Protein AF-0000000085035690 (afdb_homodimer)

Solvent-accessible surface area (backbone atoms only — not comparable to full-atom values): 13223 Å² total; per-residue (Å²): 126,84,67,47,58,33,29,34,40,41,32,36,39,27,62,27,57,45,71,58,33,49,31,60,68,54,49,44,50,44,52,50,48,16,40,50,75,32,74,47,54,78,76,48,72,48,71,45,80,34,94,82,50,12,26,36,31,39,33,32,32,75,85,36,34,37,35,40,38,32,34,37,91,74,19,32,33,43,38,43,34,39,25,61,82,45,61,66,45,46,50,37,27,53,51,37,40,38,58,74,58,51,38,73,45,73,50,55,37,35,38,29,34,85,40,67,73,42,71,44,60,39,72,86,46,70,56,75,85,106,125,83,68,48,58,31,30,32,40,43,33,37,38,27,62,27,57,46,70,57,32,50,30,59,69,55,50,46,48,44,51,52,49,14,38,52,77,32,73,46,55,78,74,47,76,49,71,45,79,34,95,82,49,12,27,35,32,40,33,32,31,76,85,33,33,37,36,42,37,32,35,38,90,74,18,32,33,43,38,44,34,40,24,60,84,45,61,64,45,47,49,37,27,54,51,38,40,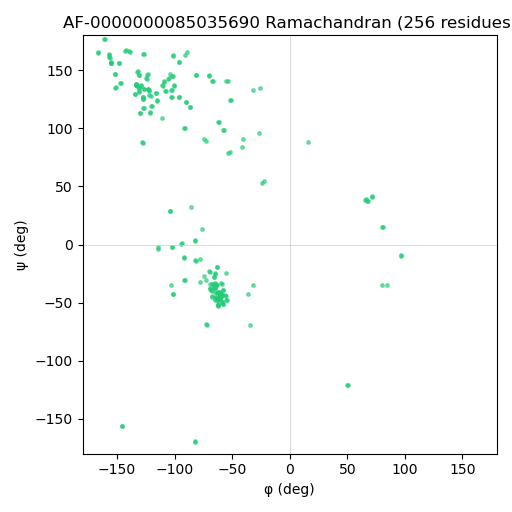40,60,74,59,51,37,73,46,73,51,54,38,39,40,31,35,87,34,78,71,44,72,46,68,37,76,74,53,57,54,73,79,94

InterPro domains:
  IPR003826 S-adenosylmethionine decarboxylase family, prokaryotic [PF02675] (8-112)
  IPR003826 S-adenosylmethionine decarboxylase family, prokaryotic [PTHR33866] (3-117)
  IPR016067 S-adenosylmethionine decarboxylase, core [SSF56276] (4-111)

Structure (mmCIF, N/CA/C/O backbone):
data_AF-0000000085035690-model_v1
#
loop_
_entity.id
_entity.type
_entity.pdbx_description
1 polymer 'S-adenosylmethionine decarboxylase related'
#
loop_
_atom_site.group_PDB
_atom_site.id
_atom_site.type_symbol
_atom_site.label_atom_id
_atom_site.label_alt_id
_atom_site.label_comp_id
_atom_site.label_asym_id
_atom_site.label_entity_id
_atom_site.label_seq_id
_atom_site.pdbx_PDB_ins_code
_atom_site.Cartn_x
_atom_site.Cartn_y
_atom_site.Cartn_z
_atom_site.occupancy
_atom_site.B_iso_or_equiv
_atom_site.auth_seq_id
_atom_site.auth_comp_id
_atom_site.auth_asym_id
_atom_site.auth_atom_id
_atom_site.pdbx_PDB_model_num
ATOM 1 N N . MET A 1 1 ? -17.234 -7.676 -17.891 1 37.66 1 MET A N 1
ATOM 2 C CA . MET A 1 1 ? -16.094 -6.77 -17.766 1 37.66 1 MET A CA 1
ATOM 3 C C . MET A 1 1 ? -15.086 -7.305 -16.75 1 37.66 1 MET A C 1
ATOM 5 O O . MET A 1 1 ? -15.461 -7.73 -15.664 1 37.66 1 MET A O 1
ATOM 9 N N . GLU A 1 2 ? -13.992 -7.836 -17.203 1 50.75 2 GLU A N 1
ATOM 10 C CA . GLU A 1 2 ? -13.125 -8.656 -16.359 1 50.75 2 GLU A CA 1
ATOM 11 C C . GLU A 1 2 ? -12.664 -7.883 -15.133 1 50.75 2 GLU A C 1
ATOM 13 O O . GLU A 1 2 ? -12.188 -6.75 -15.25 1 50.75 2 GLU A O 1
ATOM 18 N N . ARG A 1 3 ? -13.375 -8.148 -14.031 1 61.91 3 ARG A N 1
ATOM 19 C CA . ARG A 1 3 ? -13.211 -7.488 -12.742 1 61.91 3 ARG A CA 1
ATOM 20 C C . ARG A 1 3 ? -11.75 -7.523 -12.289 1 61.91 3 ARG A C 1
ATOM 22 O O . ARG A 1 3 ? -11.055 -8.516 -12.5 1 61.91 3 ARG A O 1
ATOM 29 N N . ALA A 1 4 ? -11.297 -6.289 -12.039 1 67.88 4 ALA A N 1
ATOM 30 C CA . ALA A 1 4 ? -9.953 -6.242 -11.461 1 67.88 4 ALA A CA 1
ATOM 31 C C . ALA A 1 4 ? -9.859 -7.121 -10.219 1 67.88 4 ALA A C 1
ATOM 33 O O . ALA A 1 4 ? -10.859 -7.363 -9.539 1 67.88 4 ALA A O 1
ATOM 34 N N . PHE A 1 5 ? -8.82 -7.73 -10.133 1 78.25 5 PHE A N 1
ATOM 35 C CA . PHE A 1 5 ? -8.602 -8.516 -8.922 1 78.25 5 PHE A CA 1
ATOM 36 C C . PHE A 1 5 ? -8.523 -7.613 -7.695 1 78.25 5 PHE A C 1
ATOM 38 O O . PHE A 1 5 ? -9.016 -7.965 -6.621 1 78.25 5 PHE A O 1
ATOM 45 N N . GLU A 1 6 ? -7.945 -6.414 -7.918 1 87.44 6 GLU A N 1
ATOM 46 C CA . GLU A 1 6 ? -7.695 -5.512 -6.801 1 87.44 6 GLU A CA 1
ATOM 47 C C . GLU A 1 6 ? -7.723 -4.055 -7.254 1 87.44 6 GLU A C 1
ATOM 49 O O . GLU A 1 6 ? -7.195 -3.719 -8.312 1 87.44 6 GLU A O 1
ATOM 54 N N . TYR A 1 7 ? -8.367 -3.252 -6.488 1 89.56 7 TYR A N 1
ATOM 55 C CA . TYR A 1 7 ? -8.43 -1.812 -6.719 1 89.56 7 TYR A CA 1
ATOM 56 C C . TYR A 1 7 ? -7.504 -1.07 -5.758 1 89.56 7 TYR A C 1
ATOM 58 O O . TYR A 1 7 ? -7.512 -1.331 -4.555 1 89.56 7 TYR A O 1
ATOM 66 N N . HIS A 1 8 ? -6.73 -0.146 -6.336 1 89.5 8 HIS A N 1
ATOM 67 C CA . HIS A 1 8 ? -5.809 0.645 -5.527 1 89.5 8 HIS A CA 1
ATOM 68 C C . HIS A 1 8 ? -6.082 2.137 -5.68 1 89.5 8 HIS A C 1
ATOM 70 O O . HIS A 1 8 ? -6.246 2.629 -6.801 1 89.5 8 HIS A O 1
ATOM 76 N N . VAL A 1 9 ? -6.129 2.781 -4.594 1 91.06 9 VAL A N 1
ATOM 77 C CA . VAL A 1 9 ? -6.117 4.242 -4.586 1 91.06 9 VAL A CA 1
ATOM 78 C C . VAL A 1 9 ? -4.91 4.742 -3.795 1 91.06 9 VAL A C 1
ATOM 80 O O . VAL A 1 9 ? -4.75 4.41 -2.619 1 91.06 9 VAL A O 1
ATOM 83 N N . ILE A 1 10 ? -4.078 5.453 -4.477 1 89.56 10 ILE A N 1
ATOM 84 C CA . ILE A 1 10 ? -2.945 6.105 -3.836 1 89.56 10 ILE A CA 1
ATOM 85 C C . ILE A 1 10 ? -3.09 7.621 -3.953 1 89.56 10 ILE A C 1
ATOM 87 O O . ILE A 1 10 ? -3.322 8.148 -5.043 1 89.56 10 ILE A O 1
ATOM 91 N N . GLY A 1 11 ? -2.932 8.25 -2.816 1 90.44 11 GLY A N 1
ATOM 92 C CA . GLY A 1 11 ? -3.123 9.695 -2.893 1 90.44 11 GLY A CA 1
ATOM 93 C C . GLY A 1 11 ? -2.498 10.438 -1.729 1 90.44 11 GLY A C 1
ATOM 94 O O . GLY A 1 11 ? -1.892 9.828 -0.846 1 90.44 11 GLY A O 1
ATOM 95 N N . GLU A 1 12 ? -2.643 11.781 -1.889 1 92.19 12 GLU A N 1
ATOM 96 C CA . GLU A 1 12 ? -2.174 12.711 -0.864 1 92.19 12 GLU A CA 1
ATOM 97 C C . GLU A 1 12 ? -3.264 13.711 -0.48 1 92.19 12 GLU A C 1
ATOM 99 O O . GLU A 1 12 ? -4.016 14.172 -1.338 1 92.19 12 GLU A O 1
ATOM 104 N N . LEU A 1 13 ? -3.346 13.906 0.749 1 95.12 13 LEU A N 1
ATOM 105 C CA . LEU A 1 13 ? -4.203 14.953 1.296 1 95.12 13 LEU A CA 1
ATOM 106 C C . LEU A 1 13 ? -3.373 16.094 1.869 1 95.12 13 LEU A C 1
ATOM 108 O O . LEU A 1 13 ? -2.348 15.859 2.512 1 95.12 13 LEU A O 1
ATOM 112 N N . PHE A 1 14 ? -3.881 17.328 1.622 1 94.12 14 PHE A N 1
ATOM 113 C CA . PHE A 1 14 ? -3.104 18.484 2.014 1 94.12 14 PHE A CA 1
ATOM 114 C C . PHE A 1 14 ? -3.938 19.438 2.873 1 94.12 14 PHE A C 1
ATOM 116 O O . PHE A 1 14 ? -5.168 19.344 2.879 1 94.12 14 PHE A O 1
ATOM 123 N N . GLY A 1 15 ? -3.156 20.359 3.545 1 96.94 15 GLY A N 1
ATOM 124 C CA . GLY A 1 15 ? -3.828 21.375 4.344 1 96.94 15 GLY A CA 1
ATOM 125 C C . GLY A 1 15 ? -4.461 20.812 5.605 1 96.94 15 GLY A C 1
ATOM 126 O O . GLY A 1 15 ? -5.586 21.188 5.957 1 96.94 15 GLY A O 1
ATOM 127 N N . VAL A 1 16 ? -3.816 19.984 6.246 1 97.69 16 VAL A N 1
ATOM 128 C CA . VAL A 1 16 ? -4.301 19.359 7.473 1 97.69 16 VAL A CA 1
ATOM 129 C C . VAL A 1 16 ? -3.582 19.953 8.68 1 97.69 16 VAL A C 1
ATOM 131 O O . VAL A 1 16 ? -2.373 20.203 8.633 1 97.69 16 VAL A O 1
ATOM 134 N N . SER A 1 17 ? -4.277 20.125 9.727 1 98.12 17 SER A N 1
ATOM 135 C CA . SER A 1 17 ? -3.695 20.719 10.922 1 98.12 17 SER A CA 1
ATOM 136 C C . SER A 1 17 ? -2.635 19.812 11.539 1 98.12 17 SER A C 1
ATOM 138 O O . SER A 1 17 ? -2.82 18.594 11.609 1 98.12 17 SER A O 1
ATOM 140 N N . ARG A 1 18 ? -1.582 20.422 12 1 97.62 18 ARG A N 1
ATOM 141 C CA . ARG A 1 18 ? -0.458 19.688 12.57 1 97.62 18 ARG A CA 1
ATOM 142 C C . ARG A 1 18 ? -0.896 18.875 13.781 1 97.62 18 ARG A C 1
ATOM 144 O O . ARG A 1 18 ? -0.441 17.734 13.969 1 97.62 18 ARG A O 1
ATOM 151 N N . ASN A 1 19 ? -1.694 19.422 14.594 1 98.19 19 ASN A N 1
ATOM 152 C CA . ASN A 1 19 ? -2.135 18.75 15.812 1 98.19 19 ASN A CA 1
ATOM 153 C C . ASN A 1 19 ? -2.824 17.422 15.492 1 98.19 19 ASN A C 1
ATOM 155 O O . ASN A 1 19 ? -2.65 16.438 16.219 1 98.19 19 ASN A O 1
ATOM 159 N N . LEU A 1 20 ? -3.586 17.391 14.477 1 98.56 20 LEU A N 1
ATOM 160 C CA . LEU A 1 20 ? -4.258 16.156 14.07 1 98.56 20 LEU A CA 1
ATOM 161 C C . LEU A 1 20 ? -3.252 15.141 13.539 1 98.56 20 LEU A C 1
ATOM 163 O O . LEU A 1 20 ? -3.367 13.945 13.82 1 98.56 20 LEU A O 1
ATOM 167 N N . LEU A 1 21 ? -2.289 15.656 12.836 1 98.12 21 LEU A N 1
ATOM 168 C CA . LEU A 1 21 ? -1.312 14.805 12.172 1 98.12 21 LEU A CA 1
ATOM 169 C C . LEU A 1 21 ? -0.405 14.117 13.195 1 98.12 21 LEU A C 1
ATOM 171 O O . LEU A 1 21 ? 0.158 13.062 12.914 1 98.12 21 LEU A O 1
ATOM 175 N N . GLU A 1 22 ? -0.293 14.695 14.359 1 98.25 22 GLU A N 1
ATOM 176 C CA . GLU A 1 22 ? 0.611 14.18 15.383 1 98.25 22 GLU A CA 1
ATOM 177 C C . GLU A 1 22 ? -0.153 13.406 16.453 1 98.25 22 GLU A C 1
ATOM 179 O O . GLU A 1 22 ? 0.452 12.828 17.359 1 98.25 22 GLU A O 1
ATOM 184 N N . ASP A 1 23 ? -1.409 13.328 16.391 1 98.62 23 ASP A N 1
ATOM 185 C CA . ASP A 1 23 ? -2.25 12.656 17.375 1 98.62 23 ASP A CA 1
ATOM 186 C C . ASP A 1 23 ? -2.482 11.195 17 1 98.62 23 ASP A C 1
ATOM 188 O O . ASP A 1 23 ? -3.381 10.883 16.219 1 98.62 23 ASP A O 1
ATOM 192 N N . ILE A 1 24 ? -1.756 10.352 17.625 1 98.44 24 ILE A N 1
ATOM 193 C CA . ILE A 1 24 ? -1.746 8.938 17.266 1 98.44 24 ILE A CA 1
ATOM 194 C C . ILE A 1 24 ? -3.146 8.352 17.438 1 98.44 24 ILE A C 1
ATOM 196 O O . ILE A 1 24 ? -3.604 7.562 16.594 1 98.44 24 ILE A O 1
ATOM 200 N N . SER A 1 25 ? -3.82 8.648 18.484 1 98.56 2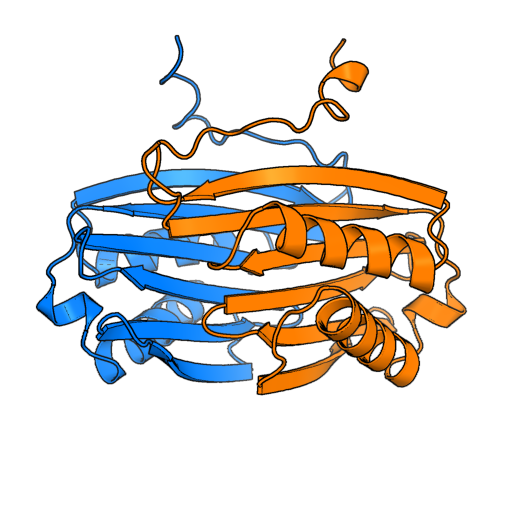5 SER A N 1
ATOM 201 C CA . SER A 1 25 ? -5.168 8.141 18.719 1 98.56 25 SER A CA 1
ATOM 202 C C . SER A 1 25 ? -6.137 8.633 17.656 1 98.56 25 SER A C 1
ATOM 204 O O . SER A 1 25 ? -6.984 7.879 17.188 1 98.56 25 SER A O 1
ATOM 206 N N . PHE A 1 26 ? -5.969 9.898 17.344 1 98.75 26 PHE A N 1
ATOM 207 C CA . PHE A 1 26 ? -6.836 10.461 16.312 1 98.75 26 PHE A CA 1
ATOM 208 C C . PHE A 1 26 ? -6.621 9.75 14.977 1 98.75 26 PHE A C 1
ATOM 210 O O . PHE A 1 26 ? -7.586 9.375 14.305 1 98.75 26 PHE A O 1
ATOM 217 N N . VAL A 1 27 ? -5.391 9.578 14.562 1 98.75 27 VAL A N 1
ATOM 218 C CA . VAL A 1 27 ? -5.066 8.992 13.266 1 98.75 27 VAL A CA 1
ATOM 219 C C . VAL A 1 27 ? -5.598 7.566 13.195 1 98.75 27 VAL A C 1
ATOM 221 O O . VAL A 1 27 ? -6.199 7.168 12.195 1 98.75 27 VAL A O 1
ATOM 224 N N . GLU A 1 28 ? -5.371 6.824 14.219 1 98.62 28 GLU A N 1
ATOM 225 C CA . GLU A 1 28 ? -5.887 5.461 14.258 1 98.62 28 GLU A CA 1
ATOM 226 C C . GLU A 1 28 ? -7.406 5.441 14.125 1 98.62 28 GLU A C 1
ATOM 228 O O . GLU A 1 28 ? -7.953 4.68 13.32 1 98.62 28 GLU A O 1
ATOM 233 N N . SER A 1 29 ? -8.047 6.25 14.922 1 98.75 29 SER A N 1
ATOM 234 C CA . SER A 1 29 ? -9.508 6.305 14.891 1 98.75 29 SER A CA 1
ATOM 235 C C . SER A 1 29 ? -10.016 6.75 13.531 1 98.75 29 SER A C 1
ATOM 237 O O . SER A 1 29 ? -11.047 6.266 13.055 1 98.75 29 SER A O 1
ATOM 239 N N . ALA A 1 30 ? -9.352 7.73 12.93 1 98.81 30 ALA A N 1
ATOM 240 C CA . ALA A 1 30 ? -9.734 8.227 11.609 1 98.81 30 ALA A CA 1
ATOM 241 C C . ALA A 1 30 ? -9.695 7.102 10.57 1 98.81 30 ALA A C 1
ATOM 243 O O . ALA A 1 30 ? -10.609 6.98 9.75 1 98.81 30 ALA A O 1
ATOM 244 N N . LEU A 1 31 ? -8.656 6.309 10.641 1 98.69 31 LEU A N 1
ATOM 245 C CA . LEU A 1 31 ? -8.555 5.211 9.688 1 98.69 31 LEU A CA 1
ATOM 246 C C . LEU A 1 31 ? -9.633 4.164 9.938 1 98.69 31 LEU A C 1
ATOM 248 O O . LEU A 1 31 ? -10.289 3.705 9 1 98.69 31 LEU A O 1
ATOM 252 N N . ILE A 1 32 ? -9.82 3.83 11.148 1 98.44 32 ILE A N 1
ATOM 253 C CA . ILE A 1 32 ? -10.852 2.861 11.508 1 98.44 32 ILE A CA 1
ATOM 254 C C . ILE A 1 32 ? -12.211 3.355 11.031 1 98.44 32 ILE A C 1
ATOM 256 O O . ILE A 1 32 ? -12.945 2.627 10.352 1 98.44 32 ILE A O 1
ATOM 260 N N . GLU A 1 33 ? -12.523 4.547 11.367 1 98.56 33 GLU A N 1
ATOM 261 C CA . GLU A 1 33 ? -13.812 5.125 11 1 98.56 33 GLU A CA 1
ATOM 262 C C . GLU A 1 33 ? -13.992 5.164 9.484 1 98.56 33 GLU A C 1
ATOM 264 O O . GLU A 1 33 ? -15.07 4.871 8.977 1 98.56 33 GLU A O 1
ATOM 269 N N . SER A 1 34 ? -12.961 5.59 8.781 1 98.56 34 SER A N 1
ATOM 270 C CA . SER A 1 34 ? -13.039 5.672 7.324 1 98.56 34 SER A CA 1
ATOM 271 C C . SER A 1 34 ? -13.336 4.309 6.711 1 98.56 34 SER A C 1
ATOM 273 O O . SER A 1 34 ? -14.156 4.199 5.797 1 98.56 34 SER A O 1
ATOM 275 N N . VAL A 1 35 ? -12.672 3.248 7.207 1 97.88 35 VAL A N 1
ATOM 276 C CA . VAL A 1 35 ? -12.875 1.889 6.719 1 97.88 35 VAL A CA 1
ATOM 277 C C . VAL A 1 35 ? -14.305 1.441 7.023 1 97.88 35 VAL A C 1
ATOM 279 O O . VAL A 1 35 ? -15.016 0.967 6.137 1 97.88 35 VAL A O 1
ATOM 282 N N . MET A 1 36 ? -14.719 1.658 8.219 1 97.06 36 MET A N 1
ATOM 283 C CA . MET A 1 36 ? -16.047 1.226 8.656 1 97.06 36 MET A CA 1
ATOM 284 C C . MET A 1 36 ? -17.125 1.971 7.887 1 97.06 36 MET A C 1
ATOM 286 O O . MET A 1 36 ? -18.094 1.362 7.426 1 97.06 36 MET A O 1
ATOM 290 N N . ASN A 1 37 ? -16.984 3.238 7.762 1 97.75 37 ASN A N 1
ATOM 291 C CA . ASN A 1 37 ? -17.953 4.055 7.047 1 97.75 37 ASN A CA 1
ATOM 292 C C . ASN A 1 37 ? -18.031 3.664 5.574 1 97.75 37 ASN A C 1
ATOM 294 O O . ASN A 1 37 ? -18.984 4.035 4.879 1 97.75 37 ASN A O 1
ATOM 298 N N . SER A 1 38 ? -17.078 3.004 5.027 1 96.88 38 SER A N 1
ATOM 299 C CA . SER A 1 38 ? -17.031 2.645 3.615 1 96.88 38 SER A CA 1
ATOM 300 C C . SER A 1 38 ? -17.609 1.252 3.381 1 96.88 38 SER A C 1
ATOM 302 O O . SER A 1 38 ? -17.578 0.743 2.258 1 96.88 38 SER A O 1
ATOM 304 N N . GLY A 1 39 ? -18.047 0.641 4.391 1 94.94 39 GLY A N 1
ATOM 305 C CA . GLY A 1 39 ? -18.672 -0.664 4.281 1 94.94 39 GLY A CA 1
ATOM 306 C C . GLY A 1 39 ? -17.688 -1.803 4.168 1 94.94 39 GLY A C 1
ATOM 307 O O . GLY A 1 39 ? -18.016 -2.883 3.676 1 94.94 39 GLY A O 1
ATOM 308 N N . LEU A 1 40 ? -16.5 -1.552 4.473 1 95.06 40 LEU A N 1
ATOM 309 C CA . LEU A 1 40 ? -15.477 -2.586 4.461 1 95.06 40 LEU A CA 1
ATOM 310 C C . LEU A 1 40 ? -15.273 -3.164 5.859 1 95.06 40 LEU A C 1
ATOM 312 O O . LEU A 1 40 ? -15.594 -2.516 6.855 1 95.06 40 LEU A O 1
ATOM 316 N N . THR A 1 41 ? -14.766 -4.352 5.887 1 92.75 41 THR A N 1
ATOM 317 C CA . THR A 1 41 ? -14.586 -5.035 7.16 1 92.75 41 THR A CA 1
ATOM 318 C C . THR A 1 41 ? -13.164 -4.855 7.684 1 92.75 41 THR A C 1
ATOM 320 O O . THR A 1 41 ? -12.203 -5.172 6.988 1 92.75 41 THR A O 1
ATOM 323 N N . LEU A 1 42 ? -13.047 -4.391 8.898 1 95.38 42 LEU A N 1
ATOM 324 C CA . LEU A 1 42 ? -11.766 -4.23 9.57 1 95.38 42 LEU A CA 1
ATOM 325 C C . LEU A 1 42 ? -11.391 -5.492 10.344 1 95.38 42 LEU A C 1
ATOM 327 O O . LEU A 1 42 ? -12.133 -5.922 11.227 1 95.38 42 LEU A O 1
ATOM 331 N N . PHE A 1 43 ? -10.281 -6.051 10.047 1 91.56 43 PHE A N 1
ATOM 332 C CA . PHE A 1 43 ? -9.844 -7.262 10.734 1 91.56 43 PHE A CA 1
ATOM 333 C C . PHE A 1 43 ? -8.797 -6.934 11.797 1 91.56 43 PHE A C 1
ATOM 335 O O . PHE A 1 43 ? -8.789 -7.535 12.875 1 91.56 43 PHE A O 1
ATOM 342 N N . ASP A 1 44 ? -7.895 -6.098 11.508 1 91.88 44 ASP A N 1
ATOM 343 C CA . ASP A 1 44 ? -6.797 -5.727 12.391 1 91.88 44 ASP A CA 1
ATOM 344 C C . ASP A 1 44 ? -6.234 -4.355 12.031 1 91.88 44 ASP A C 1
ATOM 346 O O . ASP A 1 44 ? -6.512 -3.83 10.953 1 91.88 44 ASP A O 1
ATOM 350 N N . ILE A 1 45 ? -5.504 -3.781 13.047 1 94.69 45 ILE A N 1
ATOM 351 C CA . ILE A 1 45 ? -4.902 -2.479 12.797 1 94.69 45 ILE A CA 1
ATOM 352 C C . ILE A 1 45 ? -3.584 -2.361 13.555 1 94.69 45 ILE A C 1
ATOM 354 O O . ILE A 1 45 ? -3.469 -2.838 14.688 1 94.69 45 ILE A O 1
ATOM 358 N N . ILE A 1 46 ? -2.617 -1.779 12.883 1 92.62 46 ILE A N 1
ATOM 359 C CA . ILE A 1 46 ? -1.341 -1.438 13.508 1 92.62 46 ILE A CA 1
ATOM 360 C C . ILE A 1 46 ? -1.093 0.064 13.375 1 92.62 46 ILE A C 1
ATOM 362 O O . ILE A 1 46 ? -1.233 0.633 12.289 1 92.62 46 ILE A O 1
ATOM 366 N N . THR A 1 47 ? -0.79 0.672 14.555 1 95.69 47 THR A N 1
ATOM 367 C CA . THR A 1 47 ? -0.507 2.104 14.555 1 95.69 47 THR A CA 1
ATOM 368 C C . THR A 1 47 ? 0.761 2.402 15.352 1 95.69 47 THR A C 1
ATOM 370 O O . THR A 1 47 ? 0.974 1.837 16.422 1 95.69 47 THR A O 1
ATOM 373 N N . MET A 1 48 ? 1.598 3.312 14.758 1 94.12 48 MET A N 1
ATOM 374 C CA . MET A 1 48 ? 2.85 3.637 15.438 1 94.12 48 MET A CA 1
ATOM 375 C C . MET A 1 48 ? 3.262 5.078 15.156 1 94.12 48 MET A C 1
ATOM 377 O O . MET A 1 48 ? 2.869 5.652 14.141 1 94.12 48 MET A O 1
ATOM 381 N N . ARG A 1 49 ? 4.074 5.582 16.109 1 95.44 49 ARG A N 1
ATOM 382 C CA . ARG A 1 49 ? 4.648 6.906 15.914 1 95.44 49 ARG A CA 1
ATOM 383 C C . ARG A 1 49 ? 5.871 6.848 15.008 1 95.44 49 ARG A C 1
ATOM 385 O O . ARG A 1 49 ? 6.656 5.898 15.078 1 95.44 49 ARG A O 1
ATOM 392 N N . LYS A 1 50 ? 5.953 7.891 14.297 1 91.62 50 LYS A N 1
ATOM 393 C CA . LYS A 1 50 ? 7.125 8.016 13.438 1 91.62 50 LYS A CA 1
ATOM 394 C C . LYS A 1 50 ? 8.156 8.969 14.047 1 91.62 50 LYS A C 1
ATOM 396 O O . LYS A 1 50 ? 7.812 9.805 14.883 1 91.62 50 LYS A O 1
ATOM 401 N N . PRO A 1 51 ? 9.383 8.844 13.5 1 89.62 51 PRO A N 1
ATOM 402 C CA . PRO A 1 51 ? 10.43 9.711 14.055 1 89.62 51 PRO A CA 1
ATOM 403 C C . PRO A 1 51 ? 10.172 11.195 13.781 1 89.62 51 PRO A C 1
ATOM 405 O O . PRO A 1 51 ? 10.594 12.047 14.562 1 89.62 51 PRO A O 1
ATOM 408 N N . ASN A 1 52 ? 9.516 11.578 12.766 1 88 52 ASN A N 1
ATOM 409 C CA . ASN A 1 52 ? 9.273 12.969 12.414 1 88 52 ASN A CA 1
ATOM 410 C C . ASN A 1 52 ? 8.094 13.547 13.188 1 88 52 ASN A C 1
ATOM 412 O O . ASN A 1 52 ? 7.672 14.68 12.938 1 88 52 ASN A O 1
ATOM 416 N N . GLY A 1 53 ? 7.543 12.75 14.086 1 93.94 53 GLY A N 1
ATOM 417 C CA . GLY A 1 53 ? 6.41 13.211 14.875 1 93.94 53 GLY A CA 1
ATOM 418 C C . GLY A 1 53 ? 5.074 12.773 14.297 1 93.94 53 GLY A C 1
ATOM 419 O O . GLY A 1 53 ? 4.035 12.938 14.938 1 93.94 53 GLY A O 1
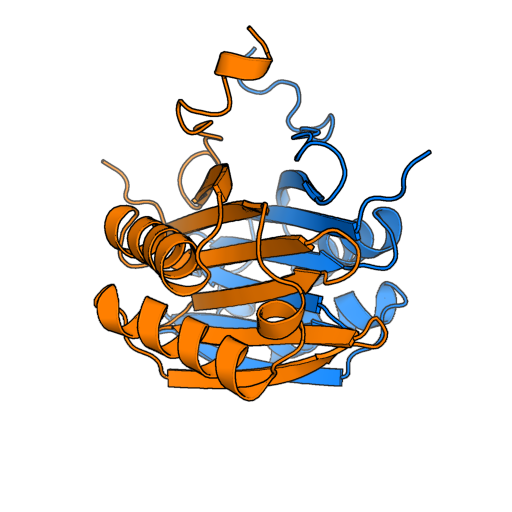ATOM 420 N N . GLY A 1 54 ? 5.121 12.227 13.094 1 95.19 54 GLY A N 1
ATOM 421 C CA . GLY A 1 54 ? 3.9 11.75 12.461 1 95.19 54 GLY A CA 1
ATOM 422 C C . GLY A 1 54 ? 3.484 10.367 12.922 1 95.19 54 GLY A C 1
ATOM 423 O O . GLY A 1 54 ? 3.957 9.883 13.953 1 95.19 54 GLY A O 1
ATOM 424 N N . VAL A 1 55 ? 2.539 9.852 12.227 1 96.56 55 VAL A N 1
ATOM 425 C CA . VAL A 1 55 ? 1.96 8.562 12.602 1 96.56 55 VAL A CA 1
ATOM 426 C C . VAL A 1 55 ? 1.843 7.672 11.367 1 96.56 55 VAL A C 1
ATOM 428 O O . VAL A 1 55 ? 1.504 8.148 10.273 1 96.56 55 VAL A O 1
ATOM 431 N N . LEU A 1 56 ? 2.178 6.422 11.477 1 93.88 56 LEU A N 1
ATOM 432 C CA . LEU A 1 56 ? 1.814 5.367 10.539 1 93.88 56 LEU A CA 1
ATOM 433 C C . LEU A 1 56 ? 0.672 4.52 11.086 1 93.88 56 LEU A C 1
ATOM 435 O O . LEU A 1 56 ? 0.738 4.043 12.227 1 93.88 56 LEU A O 1
ATOM 439 N N . SER A 1 57 ? -0.381 4.352 10.352 1 96.75 57 SER A N 1
ATOM 440 C CA . SER A 1 57 ? -1.469 3.438 10.688 1 96.75 57 SER A CA 1
ATOM 441 C C . SER A 1 57 ? -1.824 2.545 9.508 1 96.75 57 SER A C 1
ATOM 443 O O . SER A 1 57 ? -1.961 3.025 8.375 1 96.75 57 SER A O 1
ATOM 445 N N . ILE A 1 58 ? -1.932 1.232 9.734 1 94.81 58 ILE A N 1
ATOM 446 C CA . ILE A 1 58 ? -2.277 0.262 8.703 1 94.81 58 ILE A CA 1
ATOM 447 C C . ILE A 1 58 ? -3.453 -0.593 9.172 1 94.81 58 ILE A C 1
ATOM 449 O O . ILE A 1 58 ? -3.379 -1.241 10.219 1 94.81 58 ILE A O 1
ATOM 453 N N . ALA A 1 59 ? -4.453 -0.619 8.398 1 96 59 ALA A N 1
ATOM 454 C CA . ALA A 1 59 ? -5.621 -1.453 8.664 1 96 59 ALA A CA 1
ATOM 455 C C . ALA A 1 59 ? -5.68 -2.641 7.707 1 96 59 ALA A C 1
ATOM 457 O O . ALA A 1 59 ? -5.504 -2.48 6.496 1 96 59 ALA A O 1
ATOM 458 N N . ILE A 1 60 ? -5.898 -3.766 8.266 1 92.44 60 ILE A N 1
ATOM 459 C CA . ILE A 1 60 ? -6.18 -4.941 7.453 1 92.44 60 ILE A CA 1
ATOM 460 C C . ILE A 1 60 ? -7.676 -5.008 7.148 1 92.44 60 ILE A C 1
ATOM 462 O O . ILE A 1 60 ? -8.5 -5.129 8.062 1 92.44 60 ILE A O 1
ATOM 466 N N . ILE A 1 61 ? -7.977 -4.941 5.859 1 92.31 61 ILE A N 1
ATOM 467 C CA . ILE A 1 61 ? -9.367 -4.898 5.422 1 92.31 61 ILE A CA 1
ATOM 468 C C . ILE A 1 61 ? -9.648 -6.074 4.488 1 92.31 61 ILE A C 1
ATOM 470 O O . ILE A 1 61 ? -9.172 -6.102 3.352 1 92.31 61 ILE A O 1
ATOM 474 N N . GLY A 1 62 ? -10.492 -6.945 4.973 1 82.62 62 GLY A N 1
ATOM 475 C CA . GLY A 1 62 ? -10.641 -8.164 4.195 1 82.62 62 GLY A CA 1
ATOM 476 C C . GLY A 1 62 ? -9.312 -8.812 3.838 1 82.62 62 GLY A C 1
ATOM 477 O O . GLY A 1 62 ? -8.5 -9.094 4.719 1 82.62 62 GLY A O 1
ATOM 478 N N . GLU A 1 63 ? -9.117 -8.938 2.521 1 77.44 63 GLU A N 1
ATOM 479 C CA . GLU A 1 63 ? -7.875 -9.531 2.047 1 77.44 63 GLU A CA 1
ATOM 480 C C . GLU A 1 63 ? -6.926 -8.469 1.501 1 77.44 63 GLU A C 1
ATOM 482 O O . GLU A 1 63 ? -6.176 -8.719 0.555 1 77.44 63 GLU A O 1
ATOM 487 N N . SER A 1 64 ? -7.09 -7.309 2.062 1 90.94 64 SER A N 1
ATOM 488 C CA . SER A 1 64 ? -6.266 -6.195 1.6 1 90.94 64 SER A CA 1
ATOM 489 C C . SER A 1 64 ? -5.918 -5.254 2.746 1 90.94 64 SER A C 1
ATOM 491 O O . SER A 1 64 ? -5.668 -5.699 3.869 1 90.94 64 SER A O 1
ATOM 493 N N . HIS A 1 65 ? -5.633 -4.039 2.412 1 92.5 65 HIS A N 1
ATOM 494 C CA . HIS A 1 65 ? -5.184 -3.16 3.484 1 92.5 65 HIS A CA 1
ATOM 495 C C . HIS A 1 65 ? -5.422 -1.695 3.131 1 92.5 65 HIS A C 1
ATOM 497 O O . HIS A 1 65 ? -5.715 -1.371 1.978 1 92.5 65 HIS A O 1
ATOM 503 N N . ALA A 1 66 ? -5.367 -0.845 4.113 1 96.81 66 ALA A N 1
ATOM 504 C CA . ALA A 1 66 ? -5.332 0.611 4.008 1 96.81 66 ALA A CA 1
ATOM 505 C C . ALA A 1 66 ? -4.27 1.202 4.93 1 96.81 66 ALA A C 1
ATOM 507 O O . ALA A 1 66 ? -4.215 0.865 6.117 1 96.81 66 ALA A O 1
ATOM 508 N N . ALA A 1 67 ? -3.453 2.053 4.332 1 95.38 67 ALA A N 1
ATOM 509 C CA . ALA A 1 67 ? -2.371 2.645 5.117 1 95.38 67 ALA A CA 1
ATOM 510 C C . ALA A 1 67 ? -2.428 4.168 5.062 1 95.38 67 ALA A C 1
ATOM 512 O O . ALA A 1 67 ? -2.713 4.75 4.016 1 95.38 67 ALA A O 1
ATOM 513 N N . VAL A 1 68 ? -2.109 4.789 6.172 1 96.56 68 VAL A N 1
ATOM 514 C CA . VAL A 1 68 ? -2.033 6.238 6.309 1 96.56 68 VAL A CA 1
ATOM 515 C C . VAL A 1 68 ? -0.682 6.633 6.902 1 96.56 68 VAL A C 1
ATOM 517 O O . VAL A 1 68 ? -0.274 6.102 7.938 1 96.56 68 VAL A O 1
ATOM 520 N N . HIS A 1 69 ? 0.001 7.512 6.254 1 94.31 69 HIS A N 1
ATOM 521 C CA . HIS A 1 69 ? 1.203 8.164 6.758 1 94.31 69 HIS A CA 1
ATOM 522 C C . HIS A 1 69 ? 0.981 9.664 6.93 1 94.31 69 HIS A C 1
ATOM 524 O O . HIS A 1 69 ? 0.636 10.359 5.969 1 94.31 69 HIS A O 1
ATOM 530 N N . THR A 1 70 ? 1.217 10.125 8.125 1 95.06 70 THR A N 1
ATOM 531 C CA . THR A 1 70 ? 1.052 11.562 8.312 1 95.06 70 THR A CA 1
ATOM 532 C C . THR A 1 70 ? 2.406 12.266 8.328 1 95.06 70 THR A C 1
ATOM 534 O O . THR A 1 70 ? 3.393 11.711 8.82 1 95.06 70 THR A O 1
ATOM 537 N N . TRP A 1 71 ? 2.402 13.422 7.812 1 93 71 TRP A N 1
ATOM 538 C CA . TRP A 1 71 ? 3.59 14.266 7.695 1 93 71 TRP A CA 1
ATOM 539 C C . TRP A 1 71 ? 3.334 15.656 8.273 1 93 71 TRP A C 1
ATOM 541 O O . TRP A 1 71 ? 3.037 16.594 7.535 1 93 71 TRP A O 1
ATOM 551 N N . PRO A 1 72 ? 3.576 15.766 9.555 1 95.38 72 PRO A N 1
ATOM 552 C CA . PRO A 1 72 ? 3.295 17.047 10.195 1 95.38 72 PRO A CA 1
ATOM 553 C C . PRO A 1 72 ? 4.09 18.203 9.578 1 95.38 72 PRO A C 1
ATOM 555 O O . PRO A 1 72 ? 3.584 19.328 9.484 1 95.38 72 PRO A O 1
ATOM 558 N N . GLU A 1 73 ? 5.273 17.969 9.125 1 91.38 73 GLU A N 1
ATOM 559 C CA . GLU A 1 73 ? 6.152 19.016 8.594 1 91.38 73 GLU A CA 1
ATOM 560 C C . GLU A 1 73 ? 5.578 19.641 7.328 1 91.38 73 GLU A C 1
ATOM 562 O O . GLU A 1 73 ? 5.879 20.781 7 1 91.38 73 GLU A O 1
ATOM 567 N N . SER A 1 74 ? 4.762 18.953 6.613 1 91.06 74 SER A N 1
ATOM 568 C CA . SER A 1 74 ? 4.203 19.484 5.375 1 91.06 74 SER A CA 1
ATOM 569 C C . SER A 1 74 ? 2.695 19.672 5.488 1 91.06 74 SER A C 1
ATOM 571 O O . SER A 1 74 ? 2.055 20.156 4.551 1 91.06 74 SER A O 1
ATOM 573 N N . GLY A 1 75 ? 2.193 19.281 6.629 1 94.88 75 GLY A N 1
ATOM 574 C CA . GLY A 1 75 ? 0.751 19.391 6.781 1 94.88 75 GLY A CA 1
ATOM 575 C C . GLY A 1 75 ? -0.012 18.469 5.84 1 94.88 75 GLY A C 1
ATOM 576 O O . GLY A 1 75 ? -1.029 18.875 5.27 1 94.88 75 GLY A O 1
ATOM 577 N N . SER A 1 76 ? 0.529 17.25 5.645 1 94.31 76 SER A N 1
ATOM 578 C CA . SER A 1 76 ? -0.039 16.391 4.613 1 94.31 76 SER A CA 1
ATOM 579 C C . SER A 1 76 ? -0.126 14.938 5.09 1 94.31 76 SER A C 1
ATOM 581 O O . SER A 1 76 ? 0.403 14.594 6.152 1 94.31 76 SER A O 1
ATOM 583 N N . ILE A 1 77 ? -0.883 14.156 4.352 1 95.94 77 ILE A N 1
ATOM 584 C CA . ILE A 1 77 ? -1.054 12.727 4.562 1 95.94 77 ILE A CA 1
ATOM 585 C C . ILE A 1 77 ? -0.854 11.977 3.244 1 95.94 77 ILE A C 1
ATOM 587 O O . ILE A 1 77 ? -1.295 12.445 2.189 1 95.94 77 ILE A O 1
ATOM 591 N N . THR A 1 78 ? -0.113 10.93 3.301 1 93.25 78 THR A N 1
ATOM 592 C CA . THR A 1 78 ? -0.144 9.984 2.191 1 93.25 78 THR A CA 1
ATOM 593 C C . THR A 1 78 ? -1.026 8.789 2.529 1 93.25 78 THR A C 1
ATOM 595 O O . THR A 1 78 ? -0.943 8.234 3.629 1 93.25 78 THR A O 1
ATOM 598 N N . VAL A 1 79 ? -1.825 8.398 1.555 1 95.19 79 VAL A N 1
ATOM 599 C CA . VAL A 1 79 ? -2.793 7.324 1.74 1 95.19 79 VAL A CA 1
ATOM 600 C C . VAL A 1 79 ? -2.598 6.262 0.66 1 95.19 79 VAL A C 1
ATOM 602 O O . VAL A 1 79 ? -2.369 6.59 -0.507 1 95.19 79 VAL A O 1
ATOM 605 N N . SER A 1 80 ? -2.58 5.031 1.068 1 93.44 80 SER A N 1
ATOM 606 C CA . SER A 1 80 ? -2.568 3.881 0.17 1 93.44 80 SER A CA 1
ATOM 607 C C . SER A 1 80 ? -3.648 2.871 0.551 1 93.44 80 SER A C 1
ATOM 609 O O . SER A 1 80 ? -3.564 2.232 1.603 1 93.44 80 SER A O 1
ATOM 611 N N . ILE A 1 81 ? -4.641 2.725 -0.342 1 95.5 81 ILE A N 1
ATOM 612 C CA . ILE A 1 81 ? -5.766 1.841 -0.062 1 95.5 81 ILE A CA 1
ATOM 613 C C . ILE A 1 81 ? -5.891 0.799 -1.172 1 95.5 81 ILE A C 1
ATOM 615 O O . ILE A 1 81 ? -5.793 1.129 -2.355 1 95.5 81 ILE A O 1
ATOM 619 N N . SER A 1 82 ? -6.059 -0.395 -0.729 1 93.12 82 SER A N 1
ATOM 620 C CA . SER A 1 82 ? -6.383 -1.45 -1.685 1 93.12 82 SER A CA 1
ATOM 621 C C . SER A 1 82 ? -7.582 -2.27 -1.216 1 93.12 82 SER A C 1
ATOM 623 O O . SER A 1 82 ? -7.824 -2.395 -0.013 1 93.12 82 SER A O 1
ATOM 625 N N . SER A 1 83 ? -8.344 -2.709 -2.119 1 90.19 83 SER A N 1
ATOM 626 C CA . SER A 1 83 ? -9.484 -3.564 -1.816 1 90.19 83 SER A CA 1
ATOM 627 C C . SER A 1 83 ? -9.805 -4.492 -2.984 1 90.19 83 SER A C 1
ATOM 629 O O . SER A 1 83 ? -9.617 -4.121 -4.145 1 90.19 83 SER A O 1
ATOM 631 N N . CYS A 1 84 ? -10.242 -5.602 -2.67 1 86.94 84 CYS A N 1
ATOM 632 C CA . CYS A 1 84 ? -10.68 -6.535 -3.703 1 86.94 84 CYS A CA 1
ATOM 633 C C . CYS A 1 84 ? -12.164 -6.379 -3.986 1 86.94 84 CYS A C 1
ATOM 635 O O . CYS A 1 84 ? -12.672 -6.918 -4.973 1 86.94 84 CYS A O 1
ATOM 637 N N . LYS A 1 85 ? -12.875 -5.637 -3.148 1 88.88 85 LYS A N 1
ATOM 638 C CA . LYS A 1 85 ? -14.328 -5.543 -3.256 1 88.88 85 LYS A CA 1
ATOM 639 C C . LYS A 1 85 ? -14.734 -4.723 -4.473 1 88.88 85 LYS A C 1
ATOM 641 O O . LYS A 1 85 ? -15.406 -5.23 -5.375 1 88.88 85 LYS A O 1
ATOM 646 N N . ASP A 1 86 ? -14.5 -3.453 -4.492 1 89.38 86 ASP A N 1
ATOM 647 C CA . ASP A 1 86 ? -14.828 -2.6 -5.633 1 89.38 86 ASP A CA 1
ATOM 648 C C . ASP A 1 86 ? -14.141 -1.24 -5.512 1 89.38 86 ASP A C 1
ATOM 650 O O . ASP A 1 86 ? -13.586 -0.91 -4.461 1 89.38 86 ASP A O 1
ATOM 654 N N . ALA A 1 87 ? -14.141 -0.544 -6.648 1 89.94 87 ALA A N 1
ATOM 655 C CA . ALA A 1 87 ? -13.523 0.777 -6.699 1 89.94 87 ALA A CA 1
ATOM 656 C C . ALA A 1 87 ? -14.273 1.77 -5.816 1 89.94 87 ALA A C 1
ATOM 658 O O . ALA A 1 87 ? -13.656 2.629 -5.18 1 89.94 87 ALA A O 1
ATOM 659 N N . VAL A 1 88 ? -15.492 1.67 -5.758 1 92.81 88 VAL A N 1
ATOM 660 C CA . VAL A 1 88 ? -16.344 2.633 -5.059 1 92.81 88 VAL A CA 1
ATOM 661 C C . VAL A 1 88 ? -15.992 2.643 -3.572 1 92.81 88 VAL A C 1
ATOM 663 O O . VAL A 1 88 ? -15.742 3.701 -2.994 1 92.81 88 VAL A O 1
ATOM 666 N N . SER A 1 89 ? -15.992 1.457 -2.969 1 94.94 89 SER A N 1
ATOM 667 C CA . SER A 1 89 ? -15.672 1.375 -1.547 1 94.94 89 SER A CA 1
ATOM 668 C C . SER A 1 89 ? -14.242 1.818 -1.274 1 94.94 89 SER A C 1
ATOM 670 O O . SER A 1 89 ? -13.953 2.41 -0.232 1 94.94 89 SER A O 1
ATOM 672 N N . THR A 1 90 ? -13.352 1.534 -2.184 1 94.94 90 THR A N 1
ATOM 673 C CA . THR A 1 90 ? -11.961 1.95 -2.037 1 94.94 90 THR A CA 1
ATOM 674 C C . THR A 1 90 ? -11.852 3.471 -2.016 1 94.94 90 THR A C 1
ATOM 676 O O . THR A 1 90 ? -11.195 4.039 -1.142 1 94.94 90 THR A O 1
ATOM 679 N N . TRP A 1 91 ? -12.531 4.129 -2.93 1 95.69 91 TRP A N 1
ATOM 680 C CA . TRP A 1 91 ? -12.531 5.586 -2.992 1 95.69 91 TRP A CA 1
ATOM 681 C C . TRP A 1 91 ? -13.242 6.184 -1.781 1 95.69 91 TRP A C 1
ATOM 683 O O . TRP A 1 91 ? -12.867 7.254 -1.299 1 95.69 91 TRP A O 1
ATOM 693 N N . ARG A 1 92 ? -14.203 5.527 -1.344 1 97.81 92 ARG A N 1
ATOM 694 C CA . ARG A 1 92 ? -14.922 6.031 -0.181 1 97.81 92 ARG A CA 1
ATOM 695 C C . ARG A 1 92 ? -14 6.152 1.027 1 97.81 92 ARG A C 1
ATOM 697 O O . ARG A 1 92 ? -14.102 7.102 1.804 1 97.81 92 ARG A O 1
ATOM 704 N N . VAL A 1 93 ? -13.141 5.168 1.232 1 98.19 93 VAL A N 1
ATOM 705 C CA . VAL A 1 93 ? -12.18 5.27 2.324 1 98.19 93 VAL A CA 1
ATOM 706 C C . VAL A 1 93 ? -11.359 6.555 2.176 1 98.19 93 VAL A C 1
ATOM 708 O O . VAL A 1 93 ? -11.172 7.293 3.145 1 98.19 93 VAL A O 1
ATOM 711 N N . PHE A 1 94 ? -10.93 6.848 0.976 1 97.38 94 PHE A N 1
ATOM 712 C CA . PHE A 1 94 ? -10.125 8.031 0.694 1 97.38 94 PHE A CA 1
ATOM 713 C C . PHE A 1 94 ? -10.898 9.297 1.025 1 97.38 94 PHE A C 1
ATOM 715 O O . PHE A 1 94 ? -10.375 10.188 1.703 1 97.38 94 PHE A O 1
ATOM 722 N N . TRP A 1 95 ? -12.062 9.32 0.587 1 98.25 95 TRP A N 1
ATOM 723 C CA . TRP A 1 95 ? -12.883 10.508 0.797 1 98.25 95 TRP A CA 1
ATOM 724 C C . TRP A 1 95 ? -13.219 10.688 2.273 1 98.25 95 TRP A C 1
ATOM 726 O O . TRP A 1 95 ? -13.273 11.805 2.777 1 98.25 95 TRP A O 1
ATOM 736 N N . GLU A 1 96 ? -13.508 9.617 2.951 1 98.69 96 GLU A N 1
ATOM 737 C CA . GLU A 1 96 ? -13.75 9.688 4.387 1 98.69 96 GLU A CA 1
ATOM 738 C C . GLU A 1 96 ? -12.531 10.219 5.133 1 98.69 96 GLU A C 1
ATOM 740 O O . GLU A 1 96 ? -12.664 11.039 6.051 1 98.69 96 GLU A O 1
ATOM 745 N N . LEU A 1 97 ? -11.398 9.766 4.758 1 98.75 97 LEU A N 1
ATOM 746 C CA . LEU A 1 97 ? -10.18 10.273 5.375 1 98.75 97 LEU A CA 1
ATOM 747 C C . LEU A 1 97 ? -10.031 11.773 5.137 1 98.75 97 LEU A C 1
ATOM 749 O O . LEU A 1 97 ? -9.688 12.523 6.055 1 98.75 97 LEU A O 1
ATOM 753 N N . LYS A 1 98 ? -10.266 12.188 3.904 1 98.44 98 LYS A N 1
ATOM 754 C CA . LYS A 1 98 ? -10.203 13.609 3.605 1 98.44 98 LYS A CA 1
ATOM 755 C C . LYS A 1 98 ? -11.133 14.406 4.516 1 98.44 98 LYS A C 1
ATOM 757 O O . LYS A 1 98 ? -10.75 15.445 5.055 1 98.44 98 LYS A O 1
ATOM 762 N N . ARG A 1 99 ? -12.344 13.906 4.609 1 98.69 99 ARG A N 1
ATOM 763 C CA . ARG A 1 99 ? -13.359 14.562 5.422 1 98.69 99 ARG A CA 1
ATOM 764 C C . ARG A 1 99 ? -12.938 14.602 6.891 1 98.69 99 ARG A C 1
ATOM 766 O O . ARG A 1 99 ? -12.961 15.664 7.52 1 98.69 99 ARG A O 1
ATOM 773 N N . ILE A 1 100 ? -12.562 13.492 7.48 1 98.75 100 ILE A N 1
ATOM 774 C CA . ILE A 1 100 ? -12.273 13.352 8.906 1 98.75 100 ILE A CA 1
ATOM 775 C C . ILE A 1 100 ? -11.062 14.195 9.281 1 98.75 100 ILE A C 1
ATOM 777 O O . ILE A 1 100 ? -11.047 14.844 10.328 1 98.75 100 ILE A O 1
ATOM 781 N N . PHE A 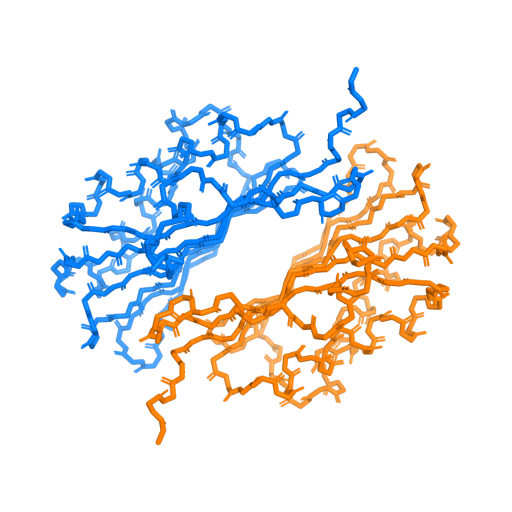1 101 ? -10.078 14.242 8.383 1 98.69 101 PHE A N 1
ATOM 782 C CA . PHE A 1 101 ? -8.859 15 8.656 1 98.69 101 PHE A CA 1
ATOM 783 C C . PHE A 1 101 ? -9.07 16.484 8.359 1 98.69 101 PHE A C 1
ATOM 785 O O . PHE A 1 101 ? -8.25 17.312 8.734 1 98.69 101 PHE A O 1
ATOM 792 N N . GLY A 1 102 ? -10.133 16.797 7.664 1 98.5 102 GLY A N 1
ATOM 793 C CA . GLY A 1 102 ? -10.375 18.172 7.285 1 98.5 102 GLY A CA 1
ATOM 794 C C . GLY A 1 102 ? -9.367 18.703 6.273 1 98.5 102 GLY A C 1
ATOM 795 O O . GLY A 1 102 ? -8.93 19.844 6.367 1 98.5 102 GLY A O 1
ATOM 796 N N . ALA A 1 103 ? -8.992 17.891 5.402 1 97.94 103 ALA A N 1
ATOM 797 C CA . ALA A 1 103 ? -7.992 18.297 4.414 1 97.94 103 ALA A CA 1
ATOM 798 C C . ALA A 1 103 ? -8.562 19.312 3.438 1 97.94 103 ALA A C 1
ATOM 800 O O . ALA A 1 103 ? -9.711 19.188 2.994 1 97.94 103 ALA A O 1
ATOM 801 N N . ARG A 1 104 ? -7.742 20.219 3.023 1 97.25 104 ARG A N 1
ATOM 802 C CA . ARG A 1 104 ? -8.188 21.312 2.162 1 97.25 104 ARG A CA 1
ATOM 803 C C . ARG A 1 104 ? -8.039 20.938 0.69 1 97.25 104 ARG A C 1
ATOM 805 O O . ARG A 1 104 ? -8.742 21.484 -0.165 1 97.25 104 ARG A O 1
ATOM 812 N N . ASP A 1 105 ? -7.078 20.125 0.346 1 93.81 105 ASP A N 1
ATOM 813 C CA . ASP A 1 105 ? -6.797 19.703 -1.026 1 93.81 105 ASP A CA 1
ATOM 814 C C . ASP A 1 105 ? -6.367 18.25 -1.085 1 93.81 105 ASP A C 1
ATOM 816 O O . ASP A 1 105 ? -6.121 17.625 -0.049 1 93.81 105 ASP A O 1
ATOM 820 N N . HIS A 1 106 ? -6.355 17.703 -2.344 1 92.88 106 HIS A N 1
ATOM 821 C CA . HIS A 1 106 ? -5.949 16.297 -2.502 1 92.88 106 HIS A CA 1
ATOM 822 C C . HIS A 1 106 ? -5.418 16.047 -3.908 1 92.88 106 HIS A C 1
ATOM 824 O O . HIS A 1 106 ? -5.656 16.828 -4.824 1 92.88 106 HIS A O 1
ATOM 830 N N . LYS A 1 107 ? -4.605 15.023 -4.023 1 87.94 107 LYS A N 1
ATOM 831 C CA . LYS A 1 107 ? -4.238 14.336 -5.262 1 87.94 107 LYS A CA 1
ATOM 832 C C . LYS A 1 107 ? -4.316 12.82 -5.09 1 87.94 107 LYS A C 1
ATOM 834 O O . LYS A 1 107 ? -3.932 12.289 -4.047 1 87.94 107 LYS A O 1
ATOM 839 N N . ALA A 1 108 ? -4.855 12.211 -6.125 1 88.12 108 ALA A N 1
ATOM 840 C CA . ALA A 1 108 ? -4.934 10.758 -6 1 88.12 108 ALA A CA 1
ATOM 841 C C . ALA A 1 108 ? -4.98 10.086 -7.371 1 88.12 108 ALA A C 1
ATOM 843 O O . ALA A 1 108 ? -5.371 10.711 -8.359 1 88.12 108 ALA A O 1
ATOM 844 N N . ILE A 1 109 ? -4.562 8.836 -7.363 1 83.62 109 ILE A N 1
ATOM 845 C CA . ILE A 1 109 ? -4.645 8 -8.555 1 83.62 109 ILE A CA 1
ATOM 846 C C . ILE A 1 109 ? -5.258 6.645 -8.195 1 83.62 109 ILE A C 1
ATOM 848 O O . ILE A 1 109 ? -5.129 6.18 -7.062 1 83.62 109 ILE A O 1
ATOM 852 N N . GLU A 1 110 ? -5.922 6.137 -9.195 1 87.56 110 GLU A N 1
ATOM 853 C CA . GLU A 1 110 ? -6.453 4.785 -9.047 1 87.56 110 GLU A CA 1
ATOM 854 C C . GLU A 1 110 ? -5.719 3.805 -9.961 1 87.56 110 GLU A C 1
ATOM 856 O O . GLU A 1 110 ? -5.426 4.117 -11.117 1 87.56 110 GLU A O 1
ATOM 861 N N . LEU A 1 111 ? -5.41 2.66 -9.445 1 83.12 111 LEU A N 1
ATOM 862 C CA . LEU A 1 111 ? -4.855 1.548 -10.211 1 83.12 111 LEU A CA 1
ATOM 863 C C . LEU A 1 111 ? -5.719 0.299 -10.055 1 83.12 111 LEU A C 1
ATOM 865 O O . LEU A 1 111 ? -6.293 0.067 -8.992 1 83.12 111 LEU A O 1
ATOM 869 N N . ARG A 1 112 ? -5.738 -0.41 -11.141 1 84 112 ARG A N 1
ATOM 870 C CA . ARG A 1 112 ? -6.496 -1.657 -11.117 1 84 112 ARG A CA 1
ATOM 871 C C . ARG A 1 112 ? -5.629 -2.832 -11.562 1 84 112 ARG A C 1
ATOM 873 O O . ARG A 1 112 ? -5.051 -2.807 -12.656 1 84 112 ARG A O 1
ATOM 880 N N . SER A 1 113 ? -5.453 -3.719 -10.688 1 77.94 113 SER A N 1
ATOM 881 C CA . SER A 1 113 ? -4.66 -4.895 -11.023 1 77.94 113 SER A CA 1
ATOM 882 C C . SER A 1 113 ? -5.535 -6.016 -11.578 1 77.94 113 SER A C 1
ATOM 884 O O . SER A 1 113 ? -6.695 -6.156 -11.18 1 77.94 113 SER A O 1
ATOM 886 N N . GLY A 1 114 ? -4.836 -6.945 -12.219 1 69.06 114 GLY A N 1
ATOM 887 C CA . GLY A 1 114 ? -5.508 -8.062 -12.859 1 69.06 114 GLY A CA 1
ATOM 888 C C . GLY A 1 114 ? -6.012 -7.734 -14.25 1 69.06 114 GLY A C 1
ATOM 889 O O . GLY A 1 114 ? -6.277 -8.641 -15.047 1 69.06 114 GLY A O 1
ATOM 890 N N . ILE A 1 115 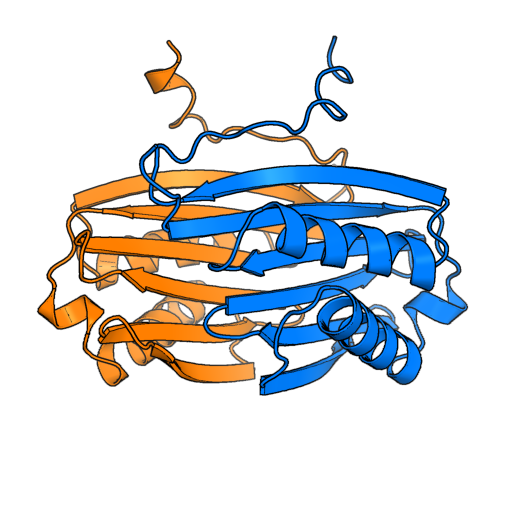? -6.43 -6.539 -14.406 1 56.84 115 ILE A N 1
ATOM 891 C CA . ILE A 1 115 ? -6.777 -6.113 -15.758 1 56.84 115 ILE A CA 1
ATOM 892 C C . ILE A 1 115 ? -5.766 -5.082 -16.25 1 56.84 115 ILE A C 1
ATOM 894 O O . ILE A 1 115 ? -5.699 -3.967 -15.734 1 56.84 115 ILE A O 1
ATOM 898 N N . LEU A 1 116 ? -4.918 -5.199 -17.094 1 47.28 116 LEU A N 1
ATOM 899 C CA . LEU A 1 116 ? -3.861 -4.289 -17.531 1 47.28 116 LEU A CA 1
ATOM 900 C C . LEU A 1 116 ? -3.648 -3.18 -16.5 1 47.28 116 LEU A C 1
ATOM 902 O O . LEU A 1 116 ? -4.598 -2.492 -16.125 1 47.28 116 LEU A O 1
ATOM 906 N N . LEU A 1 117 ? -2.824 -3.461 -15.594 1 50.19 117 LEU A N 1
ATOM 907 C CA . LEU A 1 117 ? -2.516 -2.357 -14.688 1 50.19 117 LEU A CA 1
ATOM 908 C C . LEU A 1 117 ? -2.814 -1.016 -15.352 1 50.19 117 LEU A C 1
ATOM 910 O O . LEU A 1 117 ? -1.951 -0.439 -16.016 1 50.19 117 LEU A O 1
ATOM 914 N N . LEU A 1 118 ? -4.246 -0.939 -15.859 1 48.19 118 LEU A N 1
ATOM 915 C CA . LEU A 1 118 ? -4.578 0.355 -16.438 1 48.19 118 LEU A CA 1
ATOM 916 C C . LEU A 1 118 ? -4.465 1.465 -15.398 1 48.19 118 LEU A C 1
ATOM 918 O O . LEU A 1 118 ? -4.797 1.26 -14.234 1 48.19 118 LEU A O 1
ATOM 922 N N . GLU A 1 119 ? -3.426 2.178 -15.57 1 46.88 119 GLU A N 1
ATOM 923 C CA . GLU A 1 119 ? -3.41 3.439 -14.836 1 46.88 119 GLU A CA 1
ATOM 924 C C . GLU A 1 119 ? -4.668 4.258 -15.125 1 46.88 119 GLU A C 1
ATOM 926 O O . GLU A 1 119 ? -5.062 4.414 -16.281 1 46.88 119 GLU A O 1
ATOM 931 N N . ARG A 1 120 ? -5.836 4.094 -14.625 1 40.72 120 ARG A N 1
ATOM 932 C CA . ARG A 1 120 ? -6.801 5.168 -14.812 1 40.72 120 ARG A CA 1
ATOM 933 C C . ARG A 1 120 ? -6.461 6.371 -13.938 1 40.72 120 ARG A C 1
ATOM 935 O O . ARG A 1 120 ? -6.379 6.246 -12.711 1 40.72 120 ARG A O 1
ATOM 942 N N . ALA A 1 121 ? -5.73 7.195 -14.414 1 36.62 121 ALA A N 1
ATOM 943 C CA . ALA A 1 121 ? -5.637 8.516 -13.797 1 36.62 121 ALA A CA 1
ATOM 944 C C . ALA A 1 121 ? -7.012 9.023 -13.383 1 36.62 121 ALA A C 1
ATOM 946 O O . ALA A 1 121 ? -7.949 9.031 -14.18 1 36.62 121 ALA A O 1
ATOM 947 N N . GLY A 1 122 ? -7.574 8.695 -12.266 1 32.56 122 GLY A N 1
ATOM 948 C CA . GLY A 1 122 ? -8.812 9.414 -12.031 1 32.56 122 GLY A CA 1
ATOM 949 C C . GLY A 1 122 ? -8.875 10.75 -12.742 1 32.56 122 GLY A C 1
ATOM 950 O O . GLY A 1 122 ? -7.836 11.352 -13.039 1 32.56 122 GLY A O 1
ATOM 951 N N . GLU A 1 123 ? -9.961 11.109 -13.398 1 34.19 123 GLU A N 1
ATOM 952 C CA . GLU A 1 123 ? -10.234 12.406 -14.023 1 34.19 123 GLU A CA 1
ATOM 953 C C . GLU A 1 123 ? -9.656 13.547 -13.188 1 34.19 123 GLU A C 1
ATOM 955 O O . GLU A 1 123 ? -9.539 14.672 -13.672 1 34.19 123 GLU A O 1
ATOM 960 N N . ASP A 1 124 ? -9.688 13.688 -11.961 1 31.09 124 ASP A N 1
ATOM 961 C CA . ASP A 1 124 ? -9.219 14.914 -11.32 1 31.09 124 ASP A CA 1
ATOM 962 C C . ASP A 1 124 ? -7.703 15.055 -11.43 1 31.09 124 ASP A C 1
ATOM 964 O O . ASP A 1 124 ? -7.121 16 -10.906 1 31.09 124 ASP A O 1
ATOM 968 N N . LEU A 1 125 ? -6.922 14.133 -11.406 1 34.28 125 LEU A N 1
ATOM 969 C CA . LEU A 1 125 ? -5.656 14.57 -11.984 1 34.28 125 LEU A CA 1
ATOM 970 C C . LEU A 1 125 ? -5.746 14.648 -13.5 1 34.28 125 LEU A C 1
ATOM 972 O O . LEU A 1 125 ? -5.316 13.727 -14.195 1 34.28 125 LEU A O 1
ATOM 976 N N . LEU A 1 126 ? -6.762 14.617 -14.25 1 31.11 126 LEU A N 1
ATOM 977 C CA . LEU A 1 126 ? -6.473 14.414 -15.664 1 31.11 126 LEU A CA 1
ATOM 978 C C . LEU A 1 126 ? -5.16 15.086 -16.062 1 31.11 126 LEU A C 1
ATOM 980 O O . LEU A 1 126 ? -4.391 14.547 -16.859 1 31.11 126 LEU A O 1
ATOM 984 N N . GLU A 1 127 ? -5.145 16.531 -16.062 1 26.08 127 GLU A N 1
ATOM 985 C CA . GLU A 1 127 ? -5.09 17.984 -16.156 1 26.08 127 GLU A CA 1
ATOM 986 C C . GLU A 1 127 ? -3.914 18.547 -15.359 1 26.08 127 GLU A C 1
ATOM 988 O O . GLU A 1 127 ? -3.643 19.75 -15.406 1 26.08 127 GLU A O 1
ATOM 993 N N . ALA A 1 128 ? -3.371 18.328 -14.438 1 25.75 128 ALA A N 1
ATOM 994 C CA . ALA A 1 128 ? -2.361 19.344 -14.141 1 25.75 128 ALA A CA 1
ATOM 995 C C . ALA A 1 128 ? -1.27 19.359 -15.211 1 25.75 128 ALA A C 1
ATOM 997 O O . ALA A 1 128 ? -0.434 20.266 -15.234 1 25.75 128 ALA A O 1
ATOM 998 N N . ILE A 1 129 ? -0.596 18.344 -15.906 1 24.05 129 ILE A N 1
ATOM 999 C CA . ILE A 1 129 ? 0.273 18.859 -16.953 1 24.05 129 ILE A CA 1
ATOM 1000 C C . ILE A 1 129 ? -0.531 19.062 -18.234 1 24.05 129 ILE A C 1
ATOM 1002 O O . ILE A 1 129 ? -0.919 18.094 -18.891 1 24.05 129 ILE A O 1
ATOM 1006 N N . ILE A 1 130 ? -1.737 19.391 -18.344 1 19.48 130 ILE A N 1
ATOM 1007 C CA . ILE A 1 130 ? -1.734 20.234 -19.531 1 19.48 130 ILE A CA 1
ATOM 1008 C C . ILE A 1 130 ? -0.83 21.438 -19.312 1 19.48 130 ILE A C 1
ATOM 1010 O O . ILE A 1 130 ? -0.878 22.062 -18.25 1 19.48 130 ILE A O 1
ATOM 1014 N N . MET B 1 1 ? 17.453 18.828 -4.375 1 37.53 1 MET B N 1
ATOM 1015 C CA . MET B 1 1 ? 16.297 18.219 -5.02 1 37.53 1 MET B CA 1
ATOM 1016 C C . MET B 1 1 ? 15.273 17.734 -3.982 1 37.53 1 MET B C 1
ATOM 1018 O O . MET B 1 1 ? 15.641 17.125 -2.984 1 37.53 1 MET B O 1
ATOM 1022 N N . GLU B 1 2 ? 14.188 18.422 -3.834 1 50.97 2 GLU B N 1
ATOM 1023 C CA . GLU B 1 2 ? 13.312 18.25 -2.674 1 50.97 2 GLU B CA 1
ATOM 1024 C C . GLU B 1 2 ? 12.844 16.812 -2.547 1 50.97 2 GLU B C 1
ATOM 1026 O O . GLU B 1 2 ? 12.367 16.219 -3.518 1 50.97 2 GLU B O 1
ATOM 1031 N N . ARG B 1 3 ? 13.539 16.078 -1.675 1 62.09 3 ARG B N 1
ATOM 1032 C CA . ARG B 1 3 ? 13.367 14.664 -1.41 1 62.09 3 ARG B CA 1
ATOM 1033 C C . ARG B 1 3 ? 11.906 14.336 -1.127 1 62.09 3 ARG B C 1
ATOM 1035 O O . ARG B 1 3 ? 11.211 15.102 -0.456 1 62.09 3 ARG B O 1
ATOM 1042 N N . ALA B 1 4 ? 11.469 13.375 -1.969 1 67.94 4 ALA B N 1
ATOM 1043 C CA . ALA B 1 4 ? 10.117 12.898 -1.679 1 67.94 4 ALA B CA 1
ATOM 1044 C C . ALA B 1 4 ? 10.008 12.414 -0.234 1 67.94 4 ALA B C 1
ATOM 1046 O O . ALA B 1 4 ? 11 12 0.368 1 67.94 4 ALA B O 1
ATOM 1047 N N . PHE B 1 5 ? 8.953 12.719 0.307 1 77.62 5 PHE B N 1
ATOM 1048 C CA . PHE B 1 5 ? 8.727 12.203 1.652 1 77.62 5 PHE B CA 1
ATOM 1049 C C . PHE B 1 5 ? 8.641 10.68 1.645 1 77.62 5 PHE B C 1
ATOM 1051 O O . PHE B 1 5 ? 9.125 10.023 2.566 1 77.62 5 PHE B O 1
ATOM 1058 N N . GLU B 1 6 ? 8.078 10.156 0.55 1 87.44 6 GLU B N 1
ATOM 1059 C CA . GLU B 1 6 ? 7.824 8.719 0.474 1 87.44 6 GLU B CA 1
ATOM 1060 C C . GLU B 1 6 ? 7.855 8.227 -0.971 1 87.44 6 GLU B C 1
ATOM 1062 O O . GLU B 1 6 ? 7.328 8.891 -1.867 1 87.44 6 GLU B O 1
ATOM 1067 N N . TYR B 1 7 ? 8.516 7.137 -1.168 1 89.69 7 TYR B N 1
ATOM 1068 C CA . TYR B 1 7 ? 8.57 6.477 -2.469 1 89.69 7 TYR B CA 1
ATOM 1069 C C . TYR B 1 7 ? 7.645 5.27 -2.508 1 89.69 7 TYR B C 1
ATOM 1071 O O . TYR B 1 7 ? 7.648 4.445 -1.59 1 89.69 7 TYR B O 1
ATOM 1079 N N . HIS B 1 8 ? 6.871 5.191 -3.598 1 89.56 8 HIS B N 1
ATOM 1080 C CA . HIS B 1 8 ? 5.949 4.074 -3.764 1 89.56 8 HIS B CA 1
ATOM 1081 C C . HIS B 1 8 ? 6.223 3.318 -5.062 1 89.56 8 HIS B C 1
ATOM 1083 O O . HIS B 1 8 ? 6.387 3.934 -6.117 1 89.56 8 HIS B O 1
ATOM 1089 N N . VAL B 1 9 ? 6.289 2.068 -4.941 1 91 9 VAL B N 1
ATOM 1090 C CA . VAL B 1 9 ? 6.277 1.204 -6.117 1 91 9 VAL B CA 1
ATOM 1091 C C . VAL B 1 9 ? 5.07 0.27 -6.062 1 91 9 VAL B C 1
ATOM 1093 O O . VAL B 1 9 ? 4.91 -0.491 -5.105 1 91 9 VAL B O 1
ATOM 1096 N N . ILE B 1 10 ? 4.234 0.398 -7.039 1 89.56 10 ILE B N 1
ATOM 1097 C CA . ILE B 1 10 ? 3.1 -0.505 -7.191 1 89.56 10 ILE B CA 1
ATOM 1098 C C . ILE B 1 10 ? 3.244 -1.303 -8.484 1 89.56 10 ILE B C 1
ATOM 1100 O O . ILE B 1 10 ? 3.475 -0.729 -9.555 1 89.56 10 ILE B O 1
ATOM 1104 N N . GLY B 1 11 ? 3.082 -2.596 -8.328 1 90.44 11 GLY B N 1
ATOM 1105 C CA . GLY B 1 11 ? 3.275 -3.379 -9.539 1 90.44 11 GLY B CA 1
ATOM 1106 C C . GLY B 1 11 ? 2.652 -4.762 -9.461 1 90.44 11 GLY B C 1
ATOM 1107 O O . GLY B 1 11 ? 2.043 -5.113 -8.445 1 90.44 11 GLY B O 1
ATOM 1108 N N . GLU B 1 12 ? 2.797 -5.426 -10.633 1 92.19 12 GLU B N 1
ATOM 1109 C CA . GLU B 1 12 ? 2.326 -6.801 -10.789 1 92.19 12 GLU B CA 1
ATOM 1110 C C . GLU B 1 12 ? 3.42 -7.699 -11.359 1 92.19 12 GLU B C 1
ATOM 1112 O O . GLU B 1 12 ? 4.176 -7.281 -12.234 1 92.19 12 GLU B O 1
ATOM 1117 N N . LEU B 1 13 ? 3.502 -8.805 -10.797 1 95.19 13 LEU B N 1
ATOM 1118 C CA . LEU B 1 13 ? 4.359 -9.867 -11.312 1 95.19 13 LEU B CA 1
ATOM 1119 C C . LEU B 1 13 ? 3.527 -11 -11.898 1 95.19 13 LEU B C 1
ATOM 1121 O O . LEU B 1 13 ? 2.498 -11.375 -11.336 1 95.19 13 LEU B O 1
ATOM 1125 N N . PHE B 1 14 ? 4.035 -11.523 -13.039 1 94.06 14 PHE B N 1
ATOM 1126 C CA . PHE B 1 14 ? 3.258 -12.523 -13.758 1 94.06 14 PHE B CA 1
ATOM 1127 C C . PHE B 1 14 ? 4.09 -13.773 -14.008 1 94.06 14 PHE B C 1
ATOM 1129 O O . PHE B 1 14 ? 5.32 -13.734 -13.93 1 94.06 14 PHE B O 1
ATOM 1136 N N . GLY B 1 15 ? 3.309 -14.867 -14.367 1 96.88 15 GLY B N 1
ATOM 1137 C CA . GLY B 1 15 ? 3.977 -16.109 -14.711 1 96.88 15 GLY B CA 1
ATOM 1138 C C . GLY B 1 15 ? 4.602 -16.812 -13.516 1 96.88 15 GLY B C 1
ATOM 1139 O O . GLY B 1 15 ? 5.723 -17.312 -13.602 1 96.88 15 GLY B O 1
ATOM 1140 N N . VAL B 1 16 ? 3.957 -16.828 -12.469 1 97.69 16 VAL B N 1
ATOM 1141 C CA . VAL B 1 16 ? 4.434 -17.453 -11.242 1 97.69 16 VAL B CA 1
ATOM 1142 C C . VAL B 1 16 ? 3.711 -18.766 -11.016 1 97.69 16 VAL B C 1
ATOM 1144 O O . VAL B 1 16 ? 2.504 -18.875 -11.25 1 97.69 16 VAL B O 1
ATOM 1147 N N . SER B 1 17 ? 4.402 -19.719 -10.516 1 98.12 17 SER B N 1
ATOM 1148 C CA . SER B 1 17 ? 3.818 -21.047 -10.297 1 98.12 17 SER B CA 1
ATOM 1149 C C . SER B 1 17 ? 2.752 -21 -9.211 1 98.12 17 SER B C 1
ATOM 1151 O O . SER B 1 17 ? 2.939 -20.359 -8.172 1 98.12 17 SER B O 1
ATOM 1153 N N . ARG B 1 18 ? 1.688 -21.734 -9.438 1 97.62 18 ARG B N 1
ATOM 1154 C CA . ARG B 1 18 ? 0.561 -21.766 -8.508 1 97.62 18 ARG B CA 1
ATOM 1155 C C . ARG B 1 18 ? 0.994 -22.266 -7.141 1 97.62 18 ARG B C 1
ATOM 1157 O O . ARG B 1 18 ? 0.536 -21.75 -6.113 1 97.62 18 ARG B O 1
ATOM 1164 N N . ASN B 1 19 ? 1.791 -23.25 -7.113 1 98.19 19 ASN B N 1
ATOM 1165 C CA . ASN B 1 19 ? 2.23 -23.828 -5.852 1 98.19 19 ASN B CA 1
ATOM 1166 C C . ASN B 1 19 ? 2.914 -22.797 -4.961 1 98.19 19 ASN B C 1
ATOM 1168 O O . ASN B 1 19 ? 2.732 -22.812 -3.742 1 98.19 19 ASN B O 1
ATOM 1172 N N . LEU B 1 20 ? 3.68 -21.953 -5.539 1 98.62 20 LEU B N 1
ATOM 1173 C CA . LEU B 1 20 ? 4.348 -20.906 -4.777 1 98.62 20 LEU B CA 1
ATOM 1174 C C . LEU B 1 20 ? 3.34 -19.875 -4.273 1 98.62 20 LEU B C 1
ATOM 1176 O O . LEU B 1 20 ? 3.447 -19.391 -3.143 1 98.62 20 LEU B O 1
ATOM 1180 N N . LEU B 1 21 ? 2.381 -19.609 -5.102 1 98.19 21 LEU B N 1
ATOM 1181 C CA . LEU B 1 21 ? 1.402 -18.562 -4.805 1 98.19 21 LEU B CA 1
ATOM 1182 C C . LEU B 1 21 ? 0.491 -18.984 -3.658 1 98.19 21 LEU B C 1
ATOM 1184 O O . LEU B 1 21 ? -0.075 -18.141 -2.967 1 98.19 21 LEU B O 1
ATOM 1188 N N . GLU B 1 22 ? 0.381 -20.266 -3.439 1 98.25 22 GLU B N 1
ATOM 1189 C CA . GLU B 1 22 ? -0.528 -20.797 -2.422 1 98.25 22 GLU B CA 1
ATOM 1190 C C . GLU B 1 22 ? 0.231 -21.203 -1.164 1 98.25 22 GLU B C 1
ATOM 1192 O O . GLU B 1 22 ? -0.377 -21.609 -0.169 1 98.25 22 GLU B O 1
ATOM 1197 N N . ASP B 1 23 ? 1.493 -21.094 -1.136 1 98.62 23 ASP B N 1
ATOM 1198 C CA . ASP B 1 23 ? 2.33 -21.5 -0.011 1 98.62 23 ASP B CA 1
ATOM 1199 C C . ASP B 1 23 ? 2.561 -20.344 0.952 1 98.62 23 ASP B C 1
ATOM 1201 O O . ASP B 1 23 ? 3.457 -19.531 0.741 1 98.62 23 ASP B O 1
ATOM 1205 N N . ILE B 1 24 ? 1.831 -20.344 2.008 1 98.44 24 ILE B N 1
ATOM 1206 C CA . ILE B 1 24 ? 1.819 -19.219 2.941 1 98.44 24 ILE B CA 1
ATOM 1207 C C . ILE B 1 24 ? 3.219 -19.016 3.518 1 98.44 24 ILE B C 1
ATOM 1209 O O . ILE B 1 24 ? 3.676 -17.875 3.66 1 98.44 24 ILE B O 1
ATOM 1213 N N . SER B 1 25 ? 3.893 -20.031 3.902 1 98.56 25 SER B N 1
ATOM 1214 C CA . SER B 1 25 ? 5.238 -19.922 4.453 1 98.56 25 SER B CA 1
ATOM 1215 C C . SER B 1 25 ? 6.211 -19.359 3.428 1 98.56 25 SER B C 1
ATOM 1217 O O . SER B 1 25 ? 7.059 -18.531 3.764 1 98.56 25 SER B O 1
ATOM 1219 N N . PHE B 1 26 ? 6.039 -19.844 2.223 1 98.81 26 PHE B N 1
ATOM 1220 C CA . PHE B 1 26 ? 6.91 -19.344 1.166 1 98.81 26 PHE B CA 1
ATOM 1221 C C . PHE B 1 26 ? 6.699 -17.844 0.95 1 98.81 26 PHE B C 1
ATOM 1223 O O . PHE B 1 26 ? 7.66 -17.094 0.863 1 98.81 26 PHE B O 1
ATOM 1230 N N . VAL B 1 27 ? 5.48 -17.406 0.843 1 98.75 27 VAL B N 1
ATOM 1231 C CA . VAL B 1 27 ? 5.156 -16.016 0.552 1 98.75 27 VAL B CA 1
ATOM 1232 C C . VAL B 1 27 ? 5.684 -15.125 1.667 1 98.75 27 VAL B C 1
ATOM 1234 O O . VAL B 1 27 ? 6.289 -14.078 1.4 1 98.75 27 VAL B O 1
ATOM 1237 N N . GLU B 1 28 ? 5.453 -15.516 2.863 1 98.62 28 GLU B N 1
ATOM 1238 C CA . GLU B 1 28 ? 5.965 -14.742 3.992 1 98.62 28 GLU B CA 1
ATOM 1239 C C . GLU B 1 28 ? 7.488 -14.625 3.934 1 98.62 28 GLU B C 1
ATOM 1241 O O . GLU B 1 28 ? 8.039 -13.531 4.078 1 98.62 28 GLU B O 1
ATOM 1246 N N . SER B 1 29 ? 8.125 -15.742 3.746 1 98.75 29 SER B N 1
ATOM 1247 C CA . SER B 1 29 ? 9.586 -15.758 3.691 1 98.75 29 SER B CA 1
ATOM 1248 C C . SER B 1 29 ? 10.102 -1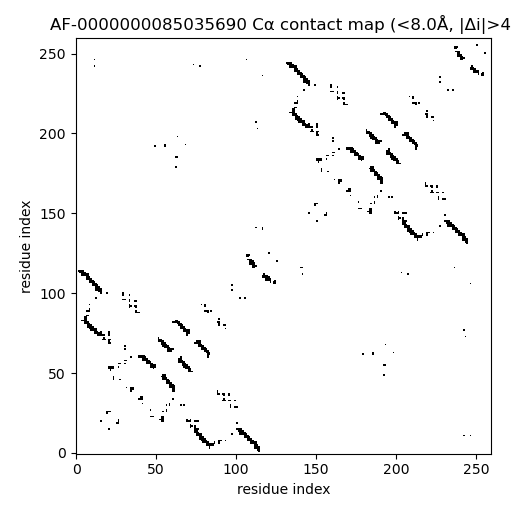4.922 2.529 1 98.75 29 SER B C 1
ATOM 1250 O O . SER B 1 29 ? 11.133 -14.258 2.65 1 98.75 29 SER B O 1
ATOM 1252 N N . ALA B 1 30 ? 9.445 -15.008 1.396 1 98.81 30 ALA B N 1
ATOM 1253 C CA . ALA B 1 30 ? 9.836 -14.227 0.222 1 98.81 30 ALA B CA 1
ATOM 1254 C C . ALA B 1 30 ? 9.797 -12.734 0.517 1 98.81 30 ALA B C 1
ATOM 1256 O O . ALA B 1 30 ? 10.711 -12 0.134 1 98.81 30 ALA B O 1
ATOM 1257 N N . LEU B 1 31 ? 8.75 -12.32 1.188 1 98.69 31 LEU B N 1
ATOM 1258 C CA . LEU B 1 31 ? 8.648 -10.906 1.52 1 98.69 31 LEU B CA 1
ATOM 1259 C C . LEU B 1 31 ? 9.727 -10.5 2.52 1 98.69 31 LEU B C 1
ATOM 1261 O O . LEU B 1 31 ? 10.383 -9.477 2.344 1 98.69 31 LEU B O 1
ATOM 1265 N N . ILE B 1 32 ? 9.906 -11.281 3.498 1 98.5 32 ILE B N 1
ATOM 1266 C CA . ILE B 1 32 ? 10.938 -11.008 4.5 1 98.5 32 ILE B CA 1
ATOM 1267 C C . ILE B 1 32 ? 12.305 -10.914 3.824 1 98.5 32 ILE B C 1
ATOM 1269 O O . ILE B 1 32 ? 13.031 -9.938 4.02 1 98.5 32 ILE B O 1
ATOM 1273 N N . GLU B 1 33 ? 12.617 -11.883 3.055 1 98.56 33 GLU B N 1
ATOM 1274 C CA . GLU B 1 33 ? 13.906 -11.93 2.375 1 98.56 33 GLU B CA 1
ATOM 1275 C C . GLU B 1 33 ? 14.094 -10.727 1.453 1 98.56 33 GLU B C 1
ATOM 1277 O O . GLU B 1 33 ? 15.172 -10.148 1.392 1 98.56 33 GLU B O 1
ATOM 1282 N N . SER B 1 34 ? 13.062 -10.406 0.696 1 98.56 34 SER B N 1
ATOM 1283 C CA . SER B 1 34 ? 13.148 -9.281 -0.226 1 98.56 34 SER B CA 1
ATOM 1284 C C . SER B 1 34 ? 13.445 -7.98 0.516 1 98.56 34 SER B C 1
ATOM 1286 O O . SER B 1 34 ? 14.273 -7.18 0.072 1 98.56 34 SER B O 1
ATOM 1288 N N . VAL B 1 35 ? 12.773 -7.754 1.661 1 97.88 35 VAL B N 1
ATOM 1289 C CA . VAL B 1 35 ? 12.984 -6.562 2.475 1 97.88 35 VAL B CA 1
ATOM 1290 C C . VAL B 1 35 ? 14.406 -6.547 3.02 1 97.88 35 VAL B C 1
ATOM 1292 O O . VAL B 1 35 ? 15.125 -5.551 2.883 1 97.88 35 VAL B O 1
ATOM 1295 N N . MET B 1 36 ? 14.812 -7.645 3.539 1 97.06 36 MET B N 1
ATOM 1296 C CA . MET B 1 36 ? 16.141 -7.742 4.148 1 97.06 36 MET B CA 1
ATOM 1297 C C . MET B 1 36 ? 17.234 -7.562 3.1 1 97.06 36 MET B C 1
ATOM 1299 O O . MET B 1 36 ? 18.203 -6.832 3.322 1 97.06 36 MET B O 1
ATOM 1303 N N . ASN B 1 37 ? 17.078 -8.203 2.01 1 97.75 37 ASN B N 1
ATOM 1304 C CA . ASN B 1 37 ? 18.047 -8.109 0.93 1 97.75 37 ASN B CA 1
ATOM 1305 C C . ASN B 1 37 ? 18.141 -6.684 0.379 1 97.75 37 ASN B C 1
ATOM 1307 O O . ASN B 1 37 ? 19.094 -6.348 -0.328 1 97.75 37 ASN B O 1
ATOM 1311 N N . SER B 1 38 ? 17.203 -5.855 0.589 1 96.94 38 SER B N 1
ATOM 1312 C CA . SER B 1 38 ? 17.156 -4.504 0.045 1 96.94 38 SER B CA 1
ATOM 1313 C C . SER B 1 38 ? 17.734 -3.494 1.033 1 96.94 38 SER B C 1
ATOM 1315 O O . SER B 1 38 ? 17.703 -2.287 0.784 1 96.94 38 SER B O 1
ATOM 1317 N N . GLY B 1 39 ? 18.156 -3.949 2.125 1 95 39 GLY B N 1
ATOM 1318 C CA . GLY B 1 39 ? 18.781 -3.09 3.115 1 95 39 GLY B CA 1
ATOM 1319 C C . GLY B 1 39 ? 17.797 -2.328 3.965 1 95 39 GLY B C 1
ATOM 1320 O O . GLY B 1 39 ? 18.125 -1.293 4.547 1 95 39 GLY B O 1
ATOM 1321 N N . LEU B 1 40 ? 16.609 -2.73 3.938 1 95.19 40 LEU B N 1
ATOM 1322 C CA . LEU B 1 40 ? 15.578 -2.113 4.762 1 95.19 40 LEU B CA 1
ATOM 1323 C C . LEU B 1 40 ? 15.375 -2.902 6.051 1 95.19 40 LEU B C 1
ATOM 1325 O O . LEU B 1 40 ? 15.695 -4.09 6.117 1 95.19 40 LEU B O 1
ATOM 1329 N N . THR B 1 41 ? 14.859 -2.223 7.031 1 92.81 41 THR B N 1
ATOM 1330 C CA . THR B 1 41 ? 14.68 -2.855 8.328 1 92.81 41 THR B CA 1
ATOM 1331 C C . THR B 1 41 ? 13.25 -3.379 8.484 1 92.81 41 THR B C 1
ATOM 1333 O O . THR B 1 41 ? 12.289 -2.627 8.328 1 92.81 41 THR B O 1
ATOM 1336 N N . LEU B 1 42 ? 13.133 -4.629 8.82 1 95.38 42 LEU B N 1
ATOM 1337 C CA . LEU B 1 42 ? 11.844 -5.262 9.078 1 95.38 42 LEU B CA 1
ATOM 1338 C C . LEU B 1 42 ? 11.469 -5.148 10.555 1 95.38 42 LEU B C 1
ATOM 1340 O O . LEU B 1 42 ? 12.203 -5.617 11.422 1 95.38 42 LEU B O 1
ATOM 1344 N N . PHE B 1 43 ? 10.352 -4.578 10.828 1 91.56 43 PHE B N 1
ATOM 1345 C CA . PHE B 1 43 ? 9.914 -4.422 12.211 1 91.56 43 PHE B CA 1
ATOM 1346 C C . PHE B 1 43 ? 8.867 -5.469 12.562 1 91.56 43 PHE B C 1
ATOM 1348 O O . PHE B 1 43 ? 8.859 -5.992 13.68 1 91.56 43 PHE B O 1
ATOM 1355 N N . ASP B 1 44 ? 7.961 -5.723 11.727 1 92 44 ASP B N 1
ATOM 1356 C CA . ASP B 1 44 ? 6.859 -6.652 11.945 1 92 44 ASP B CA 1
ATOM 1357 C C . ASP B 1 44 ? 6.301 -7.168 10.617 1 92 44 ASP B C 1
ATOM 1359 O O . ASP B 1 44 ? 6.582 -6.605 9.562 1 92 44 ASP B O 1
ATOM 1363 N N . ILE B 1 45 ? 5.566 -8.336 10.75 1 94.62 45 ILE B N 1
ATOM 1364 C CA . ILE B 1 45 ? 4.965 -8.898 9.547 1 94.62 45 ILE B CA 1
ATOM 1365 C C . ILE B 1 45 ? 3.645 -9.578 9.891 1 94.62 45 ILE B C 1
ATOM 1367 O O . ILE B 1 45 ? 3.523 -10.211 10.945 1 94.62 45 ILE B O 1
ATOM 1371 N N . ILE B 1 46 ? 2.676 -9.367 9.031 1 92.5 46 ILE B N 1
ATOM 1372 C CA . ILE B 1 46 ? 1.397 -10.07 9.109 1 92.5 46 ILE B CA 1
ATOM 1373 C C . ILE B 1 46 ? 1.151 -10.852 7.82 1 92.5 46 ILE B C 1
ATOM 1375 O O . ILE B 1 46 ? 1.298 -10.305 6.723 1 92.5 46 ILE B O 1
ATOM 1379 N N . THR B 1 47 ? 0.848 -12.156 8.016 1 95.62 47 THR B N 1
ATOM 1380 C CA . THR B 1 47 ? 0.567 -13 6.855 1 95.62 47 THR B CA 1
ATOM 1381 C C . THR B 1 47 ? -0.703 -13.82 7.078 1 95.62 47 THR B C 1
ATOM 1383 O O . THR B 1 47 ? -0.923 -14.352 8.164 1 95.62 47 THR B O 1
ATOM 1386 N N . MET B 1 48 ? -1.535 -13.867 5.992 1 94.12 48 MET B N 1
ATOM 1387 C CA . MET B 1 48 ? -2.789 -14.602 6.125 1 94.12 48 MET B CA 1
ATOM 1388 C C . MET B 1 48 ? -3.197 -15.227 4.793 1 94.12 48 MET B C 1
ATOM 1390 O O . MET B 1 48 ? -2.793 -14.75 3.73 1 94.12 48 MET B O 1
ATOM 1394 N N . ARG B 1 49 ? -4.023 -16.297 4.945 1 95.38 49 ARG B N 1
ATOM 1395 C CA . ARG B 1 49 ? -4.594 -16.922 3.756 1 95.38 49 ARG B CA 1
ATOM 1396 C C . ARG B 1 49 ? -5.816 -16.156 3.266 1 95.38 49 ARG B C 1
ATOM 1398 O O . ARG B 1 49 ? -6.605 -15.648 4.07 1 95.38 49 ARG B O 1
ATOM 1405 N N . LYS B 1 50 ? -5.891 -16.188 1.996 1 91.62 50 LYS B N 1
ATOM 1406 C CA . LYS B 1 50 ? -7.062 -15.578 1.381 1 91.62 50 LYS B CA 1
ATOM 1407 C C . LYS B 1 50 ? -8.086 -16.625 0.97 1 91.62 50 LYS B C 1
ATOM 1409 O O . LYS B 1 50 ? -7.746 -17.797 0.776 1 91.62 50 LYS B O 1
ATOM 1414 N N . PRO B 1 51 ? -9.32 -16.109 0.747 1 89.62 51 PRO B N 1
ATOM 1415 C CA . PRO B 1 51 ? -10.359 -17.062 0.366 1 89.62 51 PRO B CA 1
ATOM 1416 C C . PRO B 1 51 ? -10.102 -17.719 -0.991 1 89.62 51 PRO B C 1
ATOM 1418 O O . PRO B 1 51 ? -10.516 -18.859 -1.226 1 89.62 51 PRO B O 1
ATOM 1421 N N . ASN B 1 52 ? -9.438 -17.125 -1.896 1 88.06 52 ASN B N 1
ATOM 1422 C CA . ASN B 1 52 ? -9.188 -17.656 -3.232 1 88.06 52 ASN B CA 1
ATOM 1423 C C . ASN B 1 52 ? -8.016 -18.625 -3.238 1 88.06 52 ASN B C 1
ATOM 1425 O O . ASN B 1 52 ? -7.586 -19.078 -4.297 1 88.06 52 ASN B O 1
ATOM 1429 N N . GLY B 1 53 ? -7.461 -18.875 -2.064 1 93.94 53 GLY B N 1
ATOM 1430 C CA . GLY B 1 53 ? -6.328 -19.781 -1.963 1 93.94 53 GLY B CA 1
ATOM 1431 C C . GLY B 1 53 ? -4.992 -19.078 -1.944 1 93.94 53 GLY B C 1
ATOM 1432 O O . GLY B 1 53 ? -3.955 -19.688 -1.698 1 93.94 53 GLY B O 1
ATOM 1433 N N . GLY B 1 54 ? -5.035 -17.766 -2.205 1 95.19 54 GLY B N 1
ATOM 1434 C CA . GLY B 1 54 ? -3.812 -16.984 -2.191 1 95.19 54 GLY B CA 1
ATOM 1435 C C . GLY B 1 54 ? -3.4 -16.547 -0.799 1 95.19 54 GLY B C 1
ATOM 1436 O O . GLY B 1 54 ? -3.879 -17.094 0.197 1 95.19 54 GLY B O 1
ATOM 1437 N N . VAL B 1 55 ? -2.451 -15.68 -0.781 1 96.5 55 VAL B N 1
ATOM 1438 C CA . VAL B 1 55 ? -1.874 -15.227 0.48 1 96.5 55 VAL B CA 1
ATOM 1439 C C . VAL B 1 55 ? -1.751 -13.703 0.473 1 96.5 55 VAL B C 1
ATOM 1441 O O . VAL B 1 55 ? -1.405 -13.109 -0.55 1 96.5 55 VAL B O 1
ATOM 1444 N N . LEU B 1 56 ? -2.084 -13.062 1.553 1 93.88 56 LEU B N 1
ATOM 1445 C CA . LEU B 1 56 ? -1.718 -11.68 1.851 1 93.88 56 LEU B CA 1
ATOM 1446 C C . LEU B 1 56 ? -0.582 -11.625 2.865 1 93.88 56 LEU B C 1
ATOM 1448 O O . LEU B 1 56 ? -0.652 -12.266 3.918 1 93.88 56 LEU B O 1
ATOM 1452 N N . SER B 1 57 ? 0.471 -10.93 2.572 1 96.81 57 SER B N 1
ATOM 1453 C CA . SER B 1 57 ? 1.556 -10.664 3.512 1 96.81 57 SER B CA 1
ATOM 1454 C C . SER B 1 57 ? 1.913 -9.18 3.537 1 96.81 57 SER B C 1
ATOM 1456 O O . SER B 1 57 ? 2.051 -8.555 2.484 1 96.81 57 SER B O 1
ATOM 1458 N N . ILE B 1 58 ? 2.02 -8.602 4.734 1 94.75 58 ILE B N 1
ATOM 1459 C CA . ILE B 1 58 ? 2.365 -7.195 4.914 1 94.75 58 ILE B CA 1
ATOM 1460 C C . ILE B 1 58 ? 3.537 -7.074 5.887 1 94.75 58 ILE B C 1
ATOM 1462 O O . ILE B 1 58 ? 3.457 -7.539 7.023 1 94.75 58 ILE B O 1
ATOM 1466 N N . ALA B 1 59 ? 4.543 -6.418 5.449 1 96.06 59 ALA B N 1
ATOM 1467 C CA . ALA B 1 59 ? 5.711 -6.145 6.285 1 96.06 59 ALA B CA 1
ATOM 1468 C C . ALA B 1 59 ? 5.77 -4.672 6.684 1 96.06 59 ALA B C 1
ATOM 1470 O O . ALA B 1 59 ? 5.598 -3.789 5.84 1 96.06 59 ALA B O 1
ATOM 1471 N N . ILE B 1 60 ? 5.977 -4.461 7.922 1 92.44 60 ILE B N 1
ATOM 1472 C CA . ILE B 1 60 ? 6.262 -3.111 8.391 1 92.44 60 ILE B CA 1
ATOM 1473 C C . ILE B 1 60 ? 7.758 -2.828 8.273 1 92.44 60 ILE B C 1
ATOM 1475 O O . ILE B 1 60 ? 8.578 -3.502 8.898 1 92.44 60 ILE B O 1
ATOM 1479 N N . ILE B 1 61 ? 8.062 -1.83 7.461 1 92.44 61 ILE B N 1
ATOM 1480 C CA . ILE B 1 61 ? 9.461 -1.503 7.176 1 92.44 61 ILE B CA 1
ATOM 1481 C C . ILE B 1 61 ? 9.742 -0.058 7.582 1 92.44 61 ILE B C 1
ATOM 1483 O O . ILE B 1 61 ? 9.266 0.879 6.934 1 92.44 61 ILE B O 1
ATOM 1487 N N . GLY B 1 62 ? 10.562 0.052 8.57 1 82.62 62 GLY B N 1
ATOM 1488 C CA . GLY B 1 62 ? 10.711 1.396 9.102 1 82.62 62 GLY B CA 1
ATOM 1489 C C . GLY B 1 62 ? 9.391 2.074 9.406 1 82.62 62 GLY B C 1
ATOM 1490 O O . GLY B 1 62 ? 8.562 1.533 10.141 1 82.62 62 GLY B O 1
ATOM 1491 N N . GLU B 1 63 ? 9.195 3.211 8.734 1 77.75 63 GLU B N 1
ATOM 1492 C CA . GLU B 1 63 ? 7.957 3.953 8.922 1 77.75 63 GLU B CA 1
ATOM 1493 C C . GLU B 1 63 ? 7.016 3.77 7.73 1 77.75 63 GLU B C 1
ATOM 1495 O O . GLU B 1 63 ? 6.281 4.688 7.367 1 77.75 63 GLU B O 1
ATOM 1500 N N . SER B 1 64 ? 7.18 2.629 7.145 1 90.88 64 SER B N 1
ATOM 1501 C CA . SER B 1 64 ? 6.363 2.35 5.969 1 90.88 64 SER B CA 1
ATOM 1502 C C . SER B 1 64 ? 6.008 0.868 5.883 1 90.88 64 SER B C 1
ATOM 1504 O O . SER B 1 64 ? 5.754 0.225 6.902 1 90.88 64 SER B O 1
ATOM 1506 N N . HIS B 1 65 ? 5.723 0.427 4.703 1 92.38 65 HIS B N 1
ATOM 1507 C CA . HIS B 1 65 ? 5.27 -0.957 4.621 1 92.38 65 HIS B CA 1
ATOM 1508 C C . HIS B 1 65 ? 5.512 -1.532 3.229 1 92.38 65 HIS B C 1
ATOM 1510 O O . HIS B 1 65 ? 5.805 -0.791 2.287 1 92.38 65 HIS B O 1
ATOM 1516 N N . ALA B 1 66 ? 5.465 -2.836 3.117 1 96.81 66 ALA B N 1
ATOM 1517 C CA . ALA B 1 66 ? 5.438 -3.609 1.88 1 96.81 66 ALA B CA 1
ATOM 1518 C C . ALA B 1 66 ? 4.375 -4.703 1.94 1 96.81 66 ALA B C 1
ATOM 1520 O O . ALA B 1 66 ? 4.309 -5.461 2.912 1 96.81 66 ALA B O 1
ATOM 1521 N N . ALA B 1 67 ? 3.553 -4.719 0.896 1 95.38 67 ALA B N 1
ATOM 1522 C CA . ALA B 1 67 ? 2.471 -5.699 0.875 1 95.38 67 ALA B CA 1
ATOM 1523 C C . ALA B 1 67 ? 2.531 -6.555 -0.388 1 95.38 67 ALA B C 1
ATOM 1525 O O . ALA B 1 67 ? 2.824 -6.047 -1.475 1 95.38 67 ALA B O 1
ATOM 1526 N N . VAL B 1 68 ? 2.215 -7.812 -0.243 1 96.56 68 VAL B N 1
ATOM 1527 C CA . VAL B 1 68 ? 2.143 -8.773 -1.336 1 96.56 68 VAL B CA 1
ATOM 1528 C C . VAL B 1 68 ? 0.789 -9.484 -1.31 1 96.56 68 VAL B C 1
ATOM 1530 O O . VAL B 1 68 ? 0.375 -10.008 -0.272 1 96.56 68 VAL B O 1
ATOM 1533 N N . HIS B 1 69 ? 0.103 -9.477 -2.402 1 94.38 69 HIS B N 1
ATOM 1534 C CA . HIS B 1 69 ? -1.1 -10.266 -2.643 1 94.38 69 HIS B CA 1
ATOM 1535 C C . HIS B 1 69 ? -0.877 -11.289 -3.752 1 94.38 69 HIS B C 1
ATOM 1537 O O . HIS B 1 69 ? -0.531 -10.9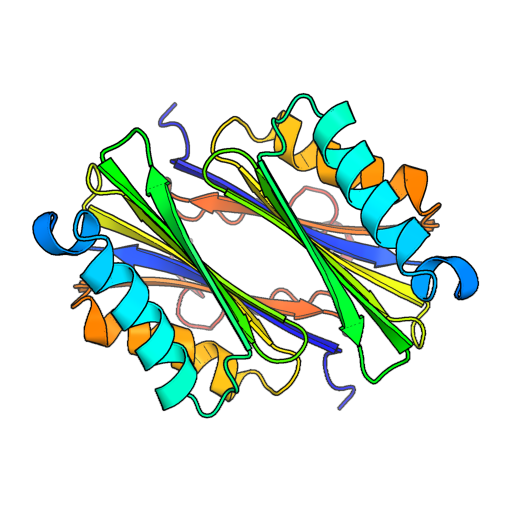22 -4.879 1 94.38 69 HIS B O 1
ATOM 1543 N N . THR B 1 70 ? -1.112 -12.531 -3.428 1 95.12 70 THR B N 1
ATOM 1544 C CA . THR B 1 70 ? -0.947 -13.531 -4.477 1 95.12 70 THR B CA 1
ATOM 1545 C C . THR B 1 70 ? -2.301 -13.953 -5.039 1 95.12 70 THR B C 1
ATOM 1547 O O . THR B 1 70 ? -3.291 -14.016 -4.305 1 95.12 70 THR B O 1
ATOM 1550 N N . TRP B 1 71 ? -2.305 -14.219 -6.277 1 93.06 71 TRP B N 1
ATOM 1551 C CA . TRP B 1 71 ? -3.488 -14.617 -7.031 1 93.06 71 TRP B CA 1
ATOM 1552 C C . TRP B 1 71 ? -3.232 -15.906 -7.809 1 93.06 71 TRP B C 1
ATOM 1554 O O . TRP B 1 71 ? -2.922 -15.867 -9 1 93.06 71 TRP B O 1
ATOM 1564 N N . PRO B 1 72 ? -3.469 -17 -7.148 1 95.44 72 PRO B N 1
ATOM 1565 C CA . PRO B 1 72 ? -3.188 -18.281 -7.809 1 95.44 72 PRO B CA 1
ATOM 1566 C C . PRO B 1 72 ? -3.979 -18.453 -9.102 1 95.44 72 PRO B C 1
ATOM 1568 O O . PRO B 1 72 ? -3.473 -19.047 -10.062 1 95.44 72 PRO B O 1
ATOM 1571 N N . GLU B 1 73 ? -5.164 -17.953 -9.195 1 91.44 73 GLU B N 1
ATOM 1572 C CA . GLU B 1 73 ? -6.043 -18.141 -10.352 1 91.44 73 GLU B CA 1
ATOM 1573 C C . GLU B 1 73 ? -5.457 -17.484 -11.594 1 91.44 73 GLU B C 1
ATOM 1575 O O . GLU B 1 73 ? -5.75 -17.906 -12.719 1 91.44 73 GLU B O 1
ATOM 1580 N N . SER B 1 74 ? -4.645 -16.516 -11.461 1 91 74 SER B N 1
ATOM 1581 C CA . SER B 1 74 ? -4.082 -15.828 -12.617 1 91 74 SER B CA 1
ATOM 1582 C C . SER B 1 74 ? -2.572 -16.047 -12.711 1 91 74 SER B C 1
ATOM 1584 O O . SER B 1 74 ? -1.928 -15.57 -13.648 1 91 74 SER B O 1
ATOM 1586 N N . GLY B 1 75 ? -2.078 -16.719 -11.711 1 94.88 75 GLY B N 1
ATOM 1587 C CA . GLY B 1 75 ? -0.636 -16.906 -11.695 1 94.88 75 GLY B CA 1
ATOM 1588 C C . GLY B 1 75 ? 0.13 -15.609 -11.508 1 94.88 75 GLY B C 1
ATOM 1589 O O . GLY B 1 75 ? 1.146 -15.383 -12.172 1 94.88 75 GLY B O 1
ATOM 1590 N N . SER B 1 76 ? -0.394 -14.727 -10.633 1 94.31 76 SER B N 1
ATOM 1591 C CA . SER B 1 76 ? 0.177 -13.391 -10.539 1 94.31 76 SER B CA 1
ATOM 1592 C C . SER B 1 76 ? 0.259 -12.922 -9.094 1 94.31 76 SER B C 1
ATOM 1594 O O . SER B 1 76 ? -0.275 -13.57 -8.195 1 94.31 76 SER B O 1
ATOM 1596 N N . ILE B 1 77 ? 1.015 -11.852 -8.891 1 95.94 77 ILE B N 1
ATOM 1597 C CA . ILE B 1 77 ? 1.178 -11.18 -7.609 1 95.94 77 ILE B CA 1
ATOM 1598 C C . ILE B 1 77 ? 0.979 -9.672 -7.785 1 95.94 77 ILE B C 1
ATOM 1600 O O . ILE B 1 77 ? 1.418 -9.102 -8.781 1 95.94 77 ILE B O 1
ATOM 1604 N N . THR B 1 78 ? 0.247 -9.109 -6.91 1 93.12 78 THR B N 1
ATOM 1605 C CA . THR B 1 78 ? 0.28 -7.656 -6.801 1 93.12 78 THR B CA 1
ATOM 1606 C C . THR B 1 78 ? 1.156 -7.227 -5.629 1 93.12 78 THR B C 1
ATOM 1608 O O . THR B 1 78 ? 1.066 -7.793 -4.535 1 93.12 78 THR B O 1
ATOM 1611 N N . VAL B 1 79 ? 1.951 -6.207 -5.879 1 95.06 79 VAL B N 1
ATOM 1612 C CA . VAL B 1 79 ? 2.914 -5.727 -4.895 1 95.06 79 VAL B CA 1
ATOM 1613 C C . VAL B 1 79 ? 2.719 -4.227 -4.672 1 95.06 79 VAL B C 1
ATOM 1615 O O . VAL B 1 79 ? 2.494 -3.477 -5.621 1 95.06 79 VAL B O 1
ATOM 1618 N N . SER B 1 80 ? 2.707 -3.834 -3.434 1 93.56 80 SER B N 1
ATOM 1619 C CA . SER B 1 80 ? 2.695 -2.43 -3.033 1 93.56 80 SER B CA 1
ATOM 1620 C C . SER B 1 80 ? 3.77 -2.145 -1.986 1 93.56 80 SER B C 1
ATOM 1622 O O . SER B 1 80 ? 3.672 -2.609 -0.849 1 93.56 80 SER B O 1
ATOM 1624 N N . ILE B 1 81 ? 4.766 -1.342 -2.389 1 95.5 81 ILE B N 1
ATOM 1625 C CA . ILE B 1 81 ? 5.891 -1.05 -1.505 1 95.5 81 ILE B CA 1
ATOM 1626 C C . ILE B 1 81 ? 6.023 0.46 -1.318 1 95.5 81 ILE B C 1
ATOM 1628 O O . ILE B 1 81 ? 5.934 1.221 -2.285 1 95.5 81 ILE B O 1
ATOM 1632 N N . SER B 1 82 ? 6.184 0.812 -0.097 1 93.06 82 SER B N 1
ATOM 1633 C CA . SER B 1 82 ? 6.512 2.205 0.192 1 93.06 82 SER B CA 1
ATOM 1634 C C . SER B 1 82 ? 7.703 2.307 1.137 1 93.06 82 SER B C 1
ATOM 1636 O O . SER B 1 82 ? 7.934 1.412 1.951 1 93.06 82 SER B O 1
ATOM 1638 N N . SER B 1 83 ? 8.461 3.283 0.965 1 90.44 83 SER B N 1
ATOM 1639 C CA . SER B 1 83 ? 9.602 3.543 1.842 1 90.44 83 SER B CA 1
ATOM 1640 C C . SER B 1 83 ? 9.922 5.031 1.903 1 90.44 83 SER B C 1
ATOM 1642 O O . SER B 1 83 ? 9.742 5.754 0.92 1 90.44 83 SER B O 1
ATOM 1644 N N . CYS B 1 84 ? 10.352 5.438 2.984 1 87 84 CYS B N 1
ATOM 1645 C CA . CYS B 1 84 ? 10.781 6.82 3.137 1 87 84 CYS B CA 1
ATOM 1646 C C . CYS B 1 84 ? 12.273 6.961 2.854 1 87 84 CYS B C 1
ATOM 1648 O O . CYS B 1 84 ? 12.781 8.078 2.717 1 87 84 CYS B O 1
ATOM 1650 N N . LYS B 1 85 ? 12.984 5.848 2.736 1 88.88 85 LYS B N 1
ATOM 1651 C CA . LYS B 1 85 ? 14.438 5.883 2.607 1 88.88 85 LYS B CA 1
ATOM 1652 C C . LYS B 1 85 ? 14.859 6.379 1.228 1 88.88 85 LYS B C 1
ATOM 1654 O O . LYS B 1 85 ? 15.531 7.406 1.11 1 88.88 85 LYS B O 1
ATOM 1659 N N . ASP B 1 86 ? 14.625 5.648 0.19 1 89.56 86 ASP B N 1
ATOM 1660 C CA . ASP B 1 86 ? 14.961 6.066 -1.168 1 89.56 86 ASP B CA 1
ATOM 1661 C C . ASP B 1 86 ? 14.273 5.168 -2.199 1 89.56 86 ASP B C 1
ATOM 1663 O O . ASP 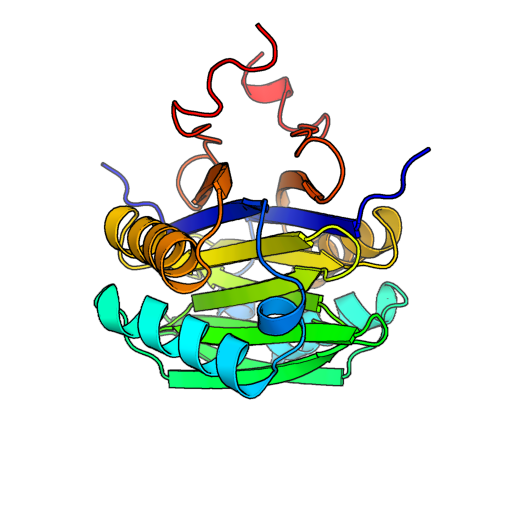B 1 86 ? 13.719 4.129 -1.853 1 89.56 86 ASP B O 1
ATOM 1667 N N . ALA B 1 87 ? 14.281 5.668 -3.438 1 90.06 87 ALA B N 1
ATOM 1668 C CA . ALA B 1 87 ? 13.664 4.934 -4.539 1 90.06 87 ALA B CA 1
ATOM 1669 C C . ALA B 1 87 ? 14.414 3.633 -4.82 1 90.06 87 ALA B C 1
ATOM 1671 O O . ALA B 1 87 ? 13.805 2.613 -5.145 1 90.06 87 ALA B O 1
ATOM 1672 N N . VAL B 1 88 ? 15.648 3.654 -4.695 1 93.06 88 VAL B N 1
ATOM 1673 C CA . VAL B 1 88 ? 16.484 2.521 -5.059 1 93.06 88 VAL B CA 1
ATOM 1674 C C . VAL B 1 88 ? 16.141 1.313 -4.191 1 93.06 88 VAL B C 1
ATOM 1676 O O . VAL B 1 88 ? 15.891 0.222 -4.711 1 93.06 88 VAL B O 1
ATOM 1679 N N . SER B 1 89 ? 16.141 1.521 -2.879 1 95.06 89 SER B N 1
ATOM 1680 C CA . SER B 1 89 ? 15.812 0.419 -1.979 1 95.06 89 SER B CA 1
ATOM 1681 C C . SER B 1 89 ? 14.375 -0.06 -2.186 1 95.06 89 SER B C 1
ATOM 1683 O O . SER B 1 89 ? 14.094 -1.252 -2.053 1 95.06 89 SER B O 1
ATOM 1685 N N . THR B 1 90 ? 13.492 0.846 -2.486 1 95.06 90 THR B N 1
ATOM 1686 C CA . THR B 1 90 ? 12.102 0.482 -2.74 1 95.06 90 THR B CA 1
ATOM 1687 C C . THR B 1 90 ? 12 -0.433 -3.957 1 95.06 90 THR B C 1
ATOM 1689 O O . THR B 1 90 ? 11.344 -1.475 -3.902 1 95.06 90 THR B O 1
ATOM 1692 N N . TRP B 1 91 ? 12.688 -0.077 -5.031 1 95.75 91 TRP B N 1
ATOM 1693 C CA . TRP B 1 91 ? 12.695 -0.885 -6.246 1 95.75 91 TRP B CA 1
ATOM 1694 C C . TRP B 1 91 ? 13.398 -2.217 -6.012 1 95.75 91 TRP B C 1
ATOM 1696 O O . TRP B 1 91 ? 13.023 -3.236 -6.594 1 95.75 91 TRP B O 1
ATOM 1706 N N . ARG B 1 92 ? 14.359 -2.186 -5.215 1 97.88 92 ARG B N 1
ATOM 1707 C CA . ARG B 1 92 ? 15.07 -3.426 -4.938 1 97.88 92 ARG B CA 1
ATOM 1708 C C . ARG B 1 92 ? 14.141 -4.469 -4.324 1 97.88 92 ARG B C 1
ATOM 1710 O O . ARG B 1 92 ? 14.242 -5.656 -4.637 1 97.88 92 ARG B O 1
ATOM 1717 N N . VAL B 1 93 ? 13.281 -4.059 -3.416 1 98.25 93 VAL B N 1
ATOM 1718 C CA . VAL B 1 93 ? 12.312 -4.996 -2.859 1 98.25 93 VAL B CA 1
ATOM 1719 C C . VAL B 1 93 ? 11.5 -5.629 -3.984 1 98.25 93 VAL B C 1
ATOM 1721 O O . VAL B 1 93 ? 11.312 -6.848 -4.012 1 98.25 93 VAL B O 1
ATOM 1724 N N . PHE B 1 94 ? 11.062 -4.84 -4.922 1 97.31 94 PHE B N 1
ATOM 1725 C CA . PHE B 1 94 ? 10.266 -5.305 -6.047 1 97.31 94 PHE B CA 1
ATOM 1726 C C . PHE B 1 94 ? 11.039 -6.324 -6.875 1 97.31 94 PHE B C 1
ATOM 1728 O O . PHE B 1 94 ? 10.516 -7.398 -7.191 1 97.31 94 PHE B O 1
ATOM 1735 N N . TRP B 1 95 ? 12.219 -5.988 -7.148 1 98.25 95 TRP B N 1
ATOM 1736 C CA . TRP B 1 95 ? 13.031 -6.863 -7.984 1 98.25 95 TRP B CA 1
ATOM 1737 C C . TRP B 1 95 ? 13.367 -8.156 -7.254 1 98.25 95 TRP B C 1
ATOM 1739 O O . TRP B 1 95 ? 13.422 -9.227 -7.867 1 98.25 95 TRP B O 1
ATOM 1749 N N . GLU B 1 96 ? 13.648 -8.062 -5.992 1 98.75 96 GLU B N 1
ATOM 1750 C CA . GLU B 1 96 ? 13.891 -9.273 -5.207 1 98.75 96 GLU B CA 1
ATOM 1751 C C . GLU B 1 96 ? 12.664 -10.188 -5.207 1 98.75 96 GLU B C 1
ATOM 1753 O O . GLU B 1 96 ? 12.797 -11.406 -5.324 1 98.75 96 GLU B O 1
ATOM 1758 N N . LEU B 1 97 ? 11.523 -9.617 -5.059 1 98.75 97 LEU B N 1
ATOM 1759 C CA . LEU B 1 97 ? 10.305 -10.414 -5.109 1 98.75 97 LEU B CA 1
ATOM 1760 C C . LEU B 1 97 ? 10.164 -11.102 -6.465 1 98.75 97 LEU B C 1
ATOM 1762 O O . LEU B 1 97 ? 9.812 -12.281 -6.531 1 98.75 97 LEU B O 1
ATOM 1766 N N . LYS B 1 98 ? 10.398 -10.344 -7.523 1 98.38 98 LYS B N 1
ATOM 1767 C CA . LYS B 1 98 ? 10.344 -10.945 -8.852 1 98.38 98 LYS B CA 1
ATOM 1768 C C . LYS B 1 98 ? 11.273 -12.148 -8.953 1 98.38 98 LYS B C 1
ATOM 1770 O O . LYS B 1 98 ? 10.883 -13.195 -9.477 1 98.38 98 LYS B O 1
ATOM 1775 N N . ARG B 1 99 ? 12.484 -11.93 -8.492 1 98.69 99 ARG B N 1
ATOM 1776 C CA . ARG B 1 99 ? 13.492 -12.977 -8.547 1 98.69 99 ARG B CA 1
ATOM 1777 C C . ARG B 1 99 ? 13.07 -14.18 -7.711 1 98.69 99 ARG B C 1
ATOM 1779 O O . ARG B 1 99 ? 13.086 -15.312 -8.203 1 98.69 99 ARG B O 1
ATOM 1786 N N . ILE B 1 100 ? 12.68 -14.008 -6.465 1 98.75 100 ILE B N 1
ATOM 1787 C CA . ILE B 1 100 ? 12.391 -15.07 -5.512 1 98.75 100 ILE B CA 1
ATOM 1788 C C . ILE B 1 100 ? 11.172 -15.867 -5.984 1 98.75 100 ILE B C 1
ATOM 1790 O O . ILE B 1 100 ? 11.156 -17.094 -5.883 1 98.75 100 ILE B O 1
ATOM 1794 N N . PHE B 1 101 ? 10.195 -15.172 -6.555 1 98.69 101 PHE B N 1
ATOM 1795 C CA . PHE B 1 101 ? 8.984 -15.844 -7.016 1 98.69 101 PHE B CA 1
ATOM 1796 C C . PHE B 1 101 ? 9.195 -16.469 -8.383 1 98.69 101 PHE B C 1
ATOM 1798 O O . PHE B 1 101 ? 8.375 -17.266 -8.844 1 98.69 101 PHE B O 1
ATOM 1805 N N . GLY B 1 102 ? 10.258 -16.094 -9.031 1 98.5 102 GLY B N 1
ATOM 1806 C CA . GLY B 1 102 ? 10.508 -16.594 -10.367 1 98.5 102 GLY B CA 1
ATOM 1807 C C . GLY B 1 102 ? 9.508 -16.094 -11.391 1 98.5 102 GLY B C 1
ATOM 1808 O O . GLY B 1 102 ? 9.062 -16.844 -12.258 1 98.5 102 GLY B O 1
ATOM 1809 N N . ALA B 1 103 ? 9.125 -14.922 -11.266 1 97.94 103 ALA B N 1
ATOM 1810 C CA . ALA B 1 103 ? 8.125 -14.359 -12.172 1 97.94 103 ALA B CA 1
ATOM 1811 C C . ALA B 1 103 ? 8.711 -14.172 -13.57 1 97.94 103 ALA B C 1
ATOM 1813 O O . ALA B 1 103 ? 9.852 -13.742 -13.719 1 97.94 103 ALA B O 1
ATOM 1814 N N . ARG B 1 104 ? 7.902 -14.352 -14.531 1 97.19 104 ARG B N 1
ATOM 1815 C CA . ARG B 1 104 ? 8.352 -14.297 -15.922 1 97.19 104 ARG B CA 1
ATOM 1816 C C . ARG B 1 104 ? 8.203 -12.891 -16.484 1 97.19 104 ARG B C 1
ATOM 1818 O O . ARG B 1 104 ? 8.906 -12.523 -17.438 1 97.19 104 ARG B O 1
ATOM 1825 N N . ASP B 1 105 ? 7.246 -12.133 -16.031 1 93.75 105 ASP B N 1
ATOM 1826 C CA . ASP B 1 105 ? 6.969 -10.781 -16.516 1 93.75 105 ASP B CA 1
ATOM 1827 C C . ASP B 1 105 ? 6.535 -9.867 -15.367 1 93.75 105 ASP B C 1
ATOM 1829 O O . ASP B 1 105 ? 6.277 -10.336 -14.258 1 93.75 105 ASP B O 1
ATOM 1833 N N . HIS B 1 106 ? 6.531 -8.531 -15.664 1 92.75 106 HIS B N 1
ATOM 1834 C CA . HIS B 1 106 ? 6.125 -7.582 -14.633 1 92.75 106 HIS B CA 1
ATOM 1835 C C . HIS B 1 106 ? 5.594 -6.293 -15.258 1 92.75 106 HIS B C 1
ATOM 1837 O O . HIS B 1 106 ? 5.832 -6.023 -16.438 1 92.75 106 HIS B O 1
ATOM 1843 N N . LYS B 1 107 ? 4.781 -5.598 -14.508 1 87.81 107 LYS B N 1
ATOM 1844 C CA . LYS B 1 107 ? 4.414 -4.195 -14.68 1 87.81 107 LYS B CA 1
ATOM 1845 C C . LYS B 1 107 ? 4.484 -3.439 -13.352 1 87.81 107 LYS B C 1
ATOM 1847 O O . LYS B 1 107 ? 4.102 -3.969 -12.312 1 87.81 107 LYS B O 1
ATOM 1852 N N . ALA B 1 108 ? 5.031 -2.232 -13.461 1 88 108 ALA B N 1
ATOM 1853 C CA . ALA B 1 108 ? 5.102 -1.48 -12.211 1 88 108 ALA B CA 1
ATOM 1854 C C . ALA B 1 108 ? 5.148 0.021 -12.477 1 88 108 ALA B C 1
ATOM 1856 O O . ALA B 1 108 ? 5.531 0.454 -13.57 1 88 108 ALA B O 1
ATOM 1857 N N . ILE B 1 109 ? 4.738 0.751 -11.461 1 83.56 109 ILE B N 1
ATOM 1858 C CA . ILE B 1 109 ? 4.816 2.207 -11.484 1 83.56 109 ILE B CA 1
ATOM 1859 C C . ILE B 1 109 ? 5.426 2.715 -10.18 1 83.56 109 ILE B C 1
ATOM 1861 O O . ILE B 1 109 ? 5.289 2.074 -9.133 1 83.56 109 ILE B O 1
ATOM 1865 N N . GLU B 1 110 ? 6.102 3.807 -10.352 1 87.56 110 GLU B N 1
ATOM 1866 C CA . GLU B 1 110 ? 6.629 4.488 -9.172 1 87.56 110 GLU B CA 1
ATOM 1867 C C . GLU B 1 110 ? 5.891 5.801 -8.922 1 87.56 110 GLU B C 1
ATOM 1869 O O . GLU B 1 110 ? 5.605 6.547 -9.852 1 87.56 110 GLU B O 1
ATOM 1874 N N . LEU B 1 111 ? 5.57 6.051 -7.691 1 83 111 LEU B N 1
ATOM 1875 C CA . LEU B 1 111 ? 5.02 7.324 -7.246 1 83 111 LEU B CA 1
ATOM 1876 C C . LEU B 1 111 ? 5.875 7.934 -6.141 1 83 111 LEU B C 1
ATOM 1878 O O . LEU B 1 111 ? 6.457 7.211 -5.332 1 83 111 LEU B O 1
ATOM 1882 N N . ARG B 1 112 ? 5.887 9.234 -6.184 1 84 112 ARG B N 1
ATOM 1883 C CA . ARG B 1 112 ? 6.648 9.945 -5.164 1 84 112 ARG B CA 1
ATOM 1884 C C . ARG B 1 112 ? 5.785 10.992 -4.473 1 84 112 ARG B C 1
ATOM 1886 O O . ARG B 1 112 ? 5.207 11.867 -5.129 1 84 112 ARG B O 1
ATOM 1893 N N . SER B 1 113 ? 5.602 10.805 -3.227 1 78.19 113 SER B N 1
ATOM 1894 C CA . SER B 1 113 ? 4.812 11.766 -2.465 1 78.19 113 SER B CA 1
ATOM 1895 C C . SER B 1 113 ? 5.688 12.883 -1.909 1 78.19 113 SER B C 1
ATOM 1897 O O . SER B 1 113 ? 6.855 12.664 -1.585 1 78.19 113 SER B O 1
ATOM 1899 N N . GLY B 1 114 ? 4.957 13.953 -1.472 1 67.12 114 GLY B N 1
ATOM 1900 C CA . GLY B 1 114 ? 5.633 15.141 -0.961 1 67.12 114 GLY B CA 1
ATOM 1901 C C . GLY B 1 114 ? 6.141 16.047 -2.057 1 67.12 114 GLY B C 1
ATOM 1902 O O . GLY B 1 114 ? 6.426 17.234 -1.811 1 67.12 114 GLY B O 1
ATOM 1903 N N . ILE B 1 115 ? 6.535 15.422 -3.066 1 58.41 115 ILE B N 1
ATOM 1904 C CA . ILE B 1 115 ? 6.828 16.25 -4.23 1 58.41 115 ILE B CA 1
ATOM 1905 C C . ILE B 1 115 ? 5.699 16.125 -5.25 1 58.41 115 ILE B C 1
ATOM 1907 O O . ILE B 1 115 ? 4.922 15.172 -5.211 1 58.41 115 ILE B O 1
ATOM 1911 N N . LEU B 1 116 ? 5.246 17.016 -6.07 1 46.41 116 LEU B N 1
ATOM 1912 C CA . LEU B 1 116 ? 4.129 16.828 -6.992 1 46.41 116 LEU B CA 1
ATOM 1913 C C . LEU B 1 116 ? 3.975 15.367 -7.371 1 46.41 116 LEU B C 1
ATOM 1915 O O . LEU B 1 116 ? 4.938 14.719 -7.793 1 46.41 116 LEU B O 1
ATOM 1919 N N . LEU B 1 117 ? 3.082 14.727 -6.652 1 49.66 117 LEU B N 1
ATOM 1920 C CA . LEU B 1 117 ? 2.764 13.352 -7.027 1 49.66 117 LEU B CA 1
ATOM 1921 C C . LEU B 1 117 ? 3.078 13.102 -8.5 1 49.66 117 LEU B C 1
ATOM 1923 O O . LEU B 1 117 ? 2.258 13.398 -9.375 1 49.66 117 LEU B O 1
ATOM 1927 N N . LEU B 1 118 ? 4.457 13.461 -8.891 1 46.78 118 LEU B N 1
ATOM 1928 C CA . LEU B 1 118 ? 4.777 13.148 -10.273 1 46.78 118 LEU B CA 1
ATOM 1929 C C . LEU B 1 118 ? 4.656 11.648 -10.531 1 46.78 118 LEU B C 1
ATOM 1931 O O . LEU B 1 118 ? 4.988 10.836 -9.664 1 46.78 118 LEU B O 1
ATOM 1935 N N . GLU B 1 119 ? 3.594 11.359 -11.195 1 45.5 119 GLU B N 1
ATOM 1936 C CA . GLU B 1 119 ? 3.559 10.023 -11.781 1 45.5 119 GLU B CA 1
ATOM 1937 C C . GLU B 1 119 ? 4.82 9.742 -12.594 1 45.5 119 GLU B C 1
ATOM 1939 O O . GLU B 1 119 ? 5.246 10.57 -13.398 1 45.5 119 GLU B O 1
ATOM 1944 N N . ARG B 1 120 ? 5.926 9.406 -12.195 1 39.75 120 ARG B N 1
ATOM 1945 C CA . ARG B 1 120 ? 6.902 8.93 -13.164 1 39.75 120 ARG B CA 1
ATOM 1946 C C . ARG B 1 120 ? 6.566 7.516 -13.633 1 39.75 120 ARG B C 1
ATOM 1948 O O . ARG B 1 120 ? 6.473 6.598 -12.812 1 39.75 120 ARG B O 1
ATOM 1955 N N . ALA B 1 121 ? 5.824 7.445 -14.656 1 35.81 121 ALA B N 1
ATOM 1956 C CA . ALA B 1 121 ? 5.719 6.176 -15.367 1 35.81 121 ALA B CA 1
ATOM 1957 C C . ALA B 1 121 ? 7.078 5.488 -15.461 1 35.81 121 ALA B C 1
ATOM 1959 O O . ALA B 1 121 ? 8.062 6.105 -15.867 1 35.81 121 ALA B O 1
ATOM 1960 N N . GLY B 1 122 ? 7.422 4.711 -14.594 1 32.06 122 GLY B N 1
ATOM 1961 C CA . GLY B 1 122 ? 8.625 4.008 -15.016 1 32.06 122 GLY B CA 1
ATOM 1962 C C . GLY B 1 122 ? 8.695 3.787 -16.516 1 32.06 122 GLY B C 1
ATOM 1963 O O . GLY B 1 122 ? 7.668 3.783 -17.203 1 32.06 122 GLY B O 1
ATOM 1964 N N . GLU B 1 123 ? 9.727 4.043 -17.156 1 34.16 123 GLU B N 1
ATOM 1965 C CA . GLU B 1 123 ? 10 3.773 -18.562 1 34.16 123 GLU B CA 1
ATOM 1966 C C . GLU B 1 123 ? 9.289 2.508 -19.031 1 34.16 123 GLU B C 1
ATOM 1968 O O . GLU B 1 123 ? 9.148 2.277 -20.234 1 34.16 123 GLU B O 1
ATOM 1973 N N . ASP B 1 124 ? 9.102 1.486 -18.297 1 31.08 124 ASP B N 1
ATOM 1974 C CA . ASP B 1 124 ? 8.602 0.291 -18.969 1 31.08 124 ASP B CA 1
ATOM 1975 C C . ASP B 1 124 ? 7.102 0.402 -19.25 1 31.08 124 ASP B C 1
ATOM 1977 O O . ASP B 1 124 ? 6.492 -0.526 -19.781 1 31.08 124 ASP B O 1
ATOM 1981 N N . LEU B 1 125 ? 6.254 1.046 -18.484 1 32.34 125 LEU B N 1
ATOM 1982 C CA . LEU B 1 125 ? 4.926 1.059 -19.094 1 32.34 125 LEU B CA 1
ATOM 1983 C C . LEU B 1 125 ? 4.883 2.008 -20.281 1 32.34 125 LEU B C 1
ATOM 1985 O O . LEU B 1 125 ? 3.875 2.074 -20.984 1 32.34 125 LEU B O 1
ATOM 1989 N N . LEU B 1 126 ? 5.531 3.055 -20.469 1 30.83 126 LEU B N 1
ATOM 1990 C CA . LEU B 1 126 ? 5.242 3.744 -21.719 1 30.83 126 LEU B CA 1
ATOM 1991 C C . LEU B 1 126 ? 5.43 2.807 -22.906 1 30.83 126 LEU B C 1
ATOM 1993 O O . LEU B 1 126 ? 5.199 3.199 -24.062 1 30.83 126 LEU B O 1
ATOM 1997 N N . GLU B 1 127 ? 6.156 1.766 -22.984 1 28.36 127 GLU B N 1
ATOM 1998 C CA . GLU B 1 127 ? 6.051 1.114 -24.281 1 28.36 127 GLU B CA 1
ATOM 1999 C C . GLU B 1 127 ? 4.645 0.568 -24.516 1 28.36 127 GLU B C 1
ATOM 2001 O O . GLU B 1 127 ? 4.34 0.057 -25.594 1 28.36 127 GLU B O 1
ATOM 2006 N N . ALA B 1 128 ? 3.816 0.094 -23.672 1 27.09 128 ALA B N 1
ATOM 2007 C CA . ALA B 1 128 ? 2.635 -0.425 -24.359 1 27.09 128 ALA B CA 1
ATOM 2008 C C . ALA B 1 128 ? 1.747 0.711 -24.859 1 27.09 128 ALA B C 1
ATOM 2010 O O . ALA B 1 128 ? 0.716 0.469 -25.5 1 27.09 128 ALA B O 1
ATOM 2011 N N . ILE B 1 129 ? 1.728 1.905 -24.25 1 25.08 129 ILE B N 1
ATOM 2012 C CA . ILE B 1 129 ? 0.848 2.773 -25.016 1 25.08 129 ILE B CA 1
ATOM 2013 C C . ILE B 1 129 ? 1.58 3.271 -26.266 1 25.08 129 ILE B C 1
ATOM 2015 O O . ILE B 1 129 ? 1.069 4.125 -26.984 1 25.08 129 ILE B O 1
ATOM 2019 N N . ILE B 1 130 ? 2.883 3.076 -26.344 1 20.7 130 ILE B N 1
ATOM 2020 C CA . ILE B 1 130 ? 3.158 3.4 -27.734 1 20.7 130 ILE B CA 1
ATOM 2021 C C . ILE B 1 130 ? 2.826 2.199 -28.625 1 20.7 130 ILE B C 1
ATOM 2023 O O . ILE B 1 130 ? 3.145 1.06 -28.281 1 20.7 130 ILE B O 1
#

Radius of gyration: 16.88 Å; Cα contacts (8 Å, |Δi|>4): 620; chains: 2; bounding box: 38×45×46 Å

Foldseek 3Di:
DPQFQKKKKKKKFADFALVQQLDQVNVQVLLVCLLVVLVWDWDDKDKDADPQSGIWIWTDTPPWIKIWTGDSVGRMIIIMFMDRPDNSSRVSSVVSSCVSRVTDDMAMWMFTHPPPSPGPRPVVVPDPVD/DPQFQKKKKKKKFADFALVQQLDQVNVQVLLVCLLVVLVWDWDDKDKDADPQSGIWIWTDTPPWIKIWTGDSVGRMIIIMFMDRPDNSSRVSSVVSSCVSRVTDDMAMWMFTHPPPRPGPRPVVVVVVVD

Nearest PDB structures (foldseek):
  1tmi-assembly1_B  TM=9.452E-01  e=2.790E-11  Thermotoga maritima
  1tlu-assembly1_B  TM=9.451E-01  e=7.839E-11  Thermotoga maritima
  2iii-assembly1_A-2  TM=9.319E-01  e=1.625E-10  Aquifex aeolicus VF5
  5tvf-assembly2_D  TM=7.139E-01  e=1.040E-04  Trypanosoma brucei brucei TREU927
  2z0f-assembly1_A  TM=6.832E-01  e=3.751E-03  Thermus thermophilus HB8

Organism: Korarchaeum cryptofilum (strain OPF8) (NCBI:txid374847)

Sequence (260 aa):
MERAFEYHVIGELFGVSRNLLEDISFVESALIESVMNSGLTLFDIITMRKPNGGVLSIAIIGESHAAVHTWPESGSITVSISSCKDAVSTWRVFWELKRIFGARDHKAIELRSGILLLERAGEDLLEAIIMERAFEYHVIGELFGVSRNLLEDISFVESALIESVMNSGLTLFDIITMRKPNGGVLSIAIIGESHAAVHTWPESGSITVSISSCKDAVSTWRVFWELKRIFGARDHKAIELRSGILLLERAGEDLLEAII

Secondary structure (DSSP, 8-state):
----SEEEEEEEEES--HHHHT-HHHHHHHHHHHHHHTTPPEEEEEEEE-TTS-EEEEEEETTEEEEEEEETTTTEEEEEEEESS-HHHHHHHHHHHHHHHT-SEEEEEEEEESSTT-EE--GGGSSTT-/----SEEEEEEEEES--HHHHT-HHHHHHHHHHHHHHTTPPEEEEEEEE-TTS-EEEEEEETTEEEEEEEETTTTEEEEEEEESS-HHHHHHHHHHHHHHHT-SEEEEEEEEESS--EEE--TTTHHHH-

pLDDT: mean 85.45, std 20.54, range [19.48, 98.81]